Protein AF-A0A850PYY3-F1 (afdb_monomer_lite)

Structure (mmCIF, N/CA/C/O backbone):
data_AF-A0A850PYY3-F1
#
_entry.id   AF-A0A850PYY3-F1
#
loop_
_atom_site.group_PDB
_atom_site.id
_atom_site.type_symbol
_atom_site.label_atom_id
_atom_site.label_alt_id
_atom_site.label_comp_id
_atom_site.label_asym_id
_atom_site.label_entity_id
_atom_site.label_seq_id
_atom_site.pdbx_PDB_ins_code
_atom_site.Cartn_x
_atom_site.Cartn_y
_atom_site.Cartn_z
_atom_site.occupancy
_atom_site.B_iso_or_equiv
_atom_site.auth_seq_id
_atom_site.auth_comp_id
_atom_site.auth_asym_id
_atom_site.auth_atom_id
_atom_site.pdbx_PDB_model_num
ATOM 1 N N . MET A 1 1 ? -29.091 18.294 22.313 1.00 43.88 1 MET A N 1
ATOM 2 C CA . MET A 1 1 ? -28.840 16.875 21.995 1.00 43.88 1 MET A CA 1
ATOM 3 C C . MET A 1 1 ? -27.904 16.867 20.812 1.00 43.88 1 MET A C 1
ATOM 5 O O . MET A 1 1 ? -28.275 17.429 19.789 1.00 43.88 1 MET A O 1
ATOM 9 N N . ASP A 1 2 ? -26.697 16.329 20.963 1.00 56.81 2 ASP A N 1
ATOM 10 C CA . ASP A 1 2 ? -25.801 16.180 19.818 1.00 56.81 2 ASP A CA 1
ATOM 11 C C . ASP A 1 2 ? -26.430 15.200 18.830 1.00 56.81 2 ASP A C 1
ATOM 13 O O . ASP A 1 2 ? -26.850 14.101 19.201 1.00 56.81 2 ASP A O 1
ATOM 17 N N . CYS A 1 3 ? -26.556 15.631 17.577 1.00 64.25 3 CYS A N 1
ATOM 18 C CA . CYS A 1 3 ? -27.058 14.775 16.515 1.00 64.25 3 CYS A CA 1
ATOM 19 C C . CYS A 1 3 ? -26.040 13.638 16.300 1.00 64.25 3 CYS A C 1
ATOM 21 O O . CYS A 1 3 ? -24.837 13.916 16.239 1.00 64.25 3 CYS A O 1
ATOM 23 N N . PRO A 1 4 ? -26.469 12.366 16.219 1.00 73.00 4 PRO A N 1
ATOM 24 C CA . PRO A 1 4 ? -25.548 11.248 16.061 1.00 73.00 4 PRO A CA 1
ATOM 25 C C . PRO A 1 4 ? -24.702 11.420 14.795 1.00 73.00 4 PRO A C 1
ATOM 27 O O . PRO A 1 4 ? -25.221 11.608 13.698 1.00 73.00 4 PRO A O 1
ATOM 30 N N . THR A 1 5 ? -23.379 11.353 14.945 1.00 72.44 5 THR A N 1
ATOM 31 C CA . THR A 1 5 ? -22.451 11.439 13.814 1.00 72.44 5 THR A CA 1
ATOM 32 C C . THR A 1 5 ? -22.326 10.075 13.141 1.00 72.44 5 THR A C 1
ATOM 34 O O . THR A 1 5 ? -21.922 9.100 13.781 1.00 72.44 5 THR A O 1
ATOM 37 N N . LEU A 1 6 ? -22.635 10.000 11.845 1.00 77.44 6 LEU A N 1
ATOM 38 C CA . LEU A 1 6 ? -22.446 8.783 11.059 1.00 77.44 6 LEU A CA 1
ATOM 39 C C . LEU A 1 6 ? -20.949 8.459 10.946 1.00 77.44 6 LEU A C 1
ATOM 41 O O . LEU A 1 6 ? -20.168 9.239 10.399 1.00 77.44 6 LEU A O 1
ATOM 45 N N . LYS A 1 7 ? -20.551 7.287 11.449 1.00 79.38 7 LYS A N 1
ATOM 46 C CA . LYS A 1 7 ? -19.215 6.729 11.215 1.00 79.38 7 LYS A CA 1
ATOM 47 C C . LYS A 1 7 ? -19.258 5.854 9.973 1.00 79.38 7 LYS A C 1
ATOM 49 O O . LYS A 1 7 ? -20.063 4.931 9.891 1.00 79.38 7 LYS A O 1
ATOM 54 N N . GLN A 1 8 ? -18.376 6.143 9.028 1.00 82.88 8 GLN A N 1
ATOM 55 C CA . GLN A 1 8 ? -18.275 5.453 7.752 1.00 82.88 8 GLN A CA 1
ATOM 56 C C . GLN A 1 8 ? -16.812 5.079 7.540 1.00 82.88 8 GLN A C 1
ATOM 58 O O . GLN A 1 8 ? -15.955 5.944 7.385 1.00 82.88 8 GLN A O 1
ATOM 63 N N . TYR A 1 9 ? -16.531 3.777 7.550 1.00 84.88 9 TYR A N 1
ATOM 64 C CA . TYR A 1 9 ? -15.171 3.251 7.414 1.00 84.88 9 TYR A CA 1
ATOM 65 C C . TYR A 1 9 ? -14.830 2.835 5.986 1.00 84.88 9 TYR A C 1
ATOM 67 O O . TYR A 1 9 ? -13.653 2.757 5.651 1.00 84.88 9 TYR A O 1
ATOM 75 N N . ILE A 1 10 ? -15.846 2.577 5.159 1.00 89.12 10 ILE A N 1
ATOM 76 C CA . ILE A 1 10 ? -15.696 2.153 3.769 1.00 89.12 10 ILE A CA 1
ATOM 77 C C . ILE A 1 10 ? -16.499 3.108 2.889 1.00 89.12 10 ILE A C 1
ATOM 79 O O . ILE A 1 10 ? -17.697 3.319 3.087 1.00 89.12 10 ILE A O 1
ATOM 83 N N . ALA A 1 11 ? -15.819 3.684 1.913 1.00 87.25 11 ALA A N 1
ATOM 84 C CA . ALA A 1 11 ? -16.378 4.451 0.827 1.00 87.25 11 ALA A CA 1
ATOM 85 C C . ALA A 1 11 ? -16.306 3.598 -0.439 1.00 87.25 11 ALA A C 1
ATOM 87 O O . ALA A 1 11 ? -15.220 3.314 -0.947 1.00 87.25 11 ALA A O 1
ATOM 88 N N . VAL A 1 12 ? -17.476 3.178 -0.918 1.00 82.44 12 VAL A N 1
ATOM 89 C CA . VAL A 1 12 ? -17.609 2.569 -2.240 1.00 82.44 12 VAL A CA 1
ATOM 90 C C . VAL A 1 12 ? -17.824 3.706 -3.217 1.00 82.44 12 VAL A C 1
ATOM 92 O O . VAL A 1 12 ? -16.854 4.127 -3.820 1.00 82.44 12 VAL A O 1
ATOM 95 N N . ASP A 1 13 ? -19.022 4.293 -3.286 1.00 79.69 13 ASP A N 1
ATOM 96 C CA . ASP A 1 13 ? -19.331 5.396 -4.197 1.00 79.69 13 ASP A CA 1
ATOM 97 C C . ASP A 1 13 ? -19.449 6.742 -3.485 1.00 79.69 13 ASP A C 1
ATOM 99 O O . ASP A 1 13 ? -20.407 6.984 -2.755 1.00 79.69 13 ASP A O 1
ATOM 103 N N . ILE A 1 14 ? -18.436 7.597 -3.636 1.00 76.62 14 ILE A N 1
ATOM 104 C CA . ILE A 1 14 ? -18.382 8.883 -2.944 1.00 76.62 14 ILE A CA 1
ATOM 105 C C . ILE A 1 14 ? -17.678 9.934 -3.800 1.00 76.62 14 ILE A C 1
ATOM 107 O O . ILE A 1 14 ? -16.660 9.656 -4.438 1.00 76.62 14 ILE A O 1
ATOM 111 N N . THR A 1 15 ? -18.203 11.157 -3.791 1.00 78.75 15 THR A N 1
ATOM 112 C CA . THR A 1 15 ? -17.510 12.293 -4.401 1.00 78.75 15 THR A CA 1
ATOM 113 C C . THR A 1 15 ? -16.285 12.677 -3.563 1.00 78.75 15 THR A C 1
ATOM 115 O O . THR A 1 15 ? -16.275 12.455 -2.346 1.00 78.75 15 THR A O 1
ATOM 118 N N . PRO A 1 16 ? -15.252 13.288 -4.163 1.00 77.31 16 PRO A N 1
ATOM 119 C CA . PRO A 1 16 ? -14.096 13.796 -3.425 1.00 77.31 16 PRO A CA 1
ATOM 120 C C . PRO A 1 16 ? -14.490 14.702 -2.249 1.00 77.31 16 PRO A C 1
ATOM 122 O O . PRO A 1 16 ? -13.915 14.610 -1.167 1.00 77.31 16 PRO A O 1
ATOM 125 N N . GLU A 1 17 ? -15.509 15.541 -2.438 1.00 77.56 17 GLU A N 1
ATOM 126 C CA . GLU A 1 17 ? -16.126 16.399 -1.424 1.00 77.56 17 GLU A CA 1
ATOM 127 C C . GLU A 1 17 ? -16.632 15.612 -0.220 1.00 77.56 17 GLU A C 1
ATOM 129 O O . GLU A 1 17 ? -16.214 15.863 0.913 1.00 77.56 17 GLU A O 1
ATOM 134 N N . ALA A 1 18 ? -17.525 14.658 -0.481 1.00 81.75 18 ALA A N 1
ATOM 135 C CA . ALA A 1 18 ? -18.162 13.865 0.554 1.00 81.75 18 ALA A CA 1
ATOM 136 C C . ALA A 1 18 ? -17.143 12.957 1.257 1.00 81.75 18 ALA A C 1
ATOM 138 O O . ALA A 1 18 ? -17.262 12.720 2.455 1.00 81.75 18 ALA A O 1
ATOM 139 N N . LEU A 1 19 ? -16.090 12.515 0.559 1.00 85.44 19 LEU A N 1
ATOM 140 C CA . LEU A 1 19 ? -14.987 11.755 1.149 1.00 85.44 19 LEU A CA 1
ATOM 141 C C . LEU A 1 19 ? -14.263 12.556 2.235 1.00 85.44 19 LEU A C 1
ATOM 143 O O . LEU A 1 19 ? -13.951 12.014 3.293 1.00 85.44 19 LEU A O 1
ATOM 147 N N . ILE A 1 20 ? -13.999 13.840 1.989 1.00 81.94 20 ILE A N 1
ATOM 148 C CA . ILE A 1 20 ? -13.327 14.722 2.953 1.00 81.94 20 ILE A CA 1
ATOM 149 C C . ILE A 1 20 ? -14.220 14.962 4.174 1.00 81.94 20 ILE A C 1
ATOM 151 O O . ILE A 1 20 ? -13.741 14.912 5.308 1.00 81.94 20 ILE A O 1
ATOM 155 N N . GLU A 1 21 ? -15.509 15.215 3.952 1.00 82.38 21 GLU A N 1
ATOM 156 C CA . GLU A 1 21 ? -16.482 15.417 5.028 1.00 82.38 21 GLU A CA 1
ATOM 157 C C . GLU A 1 21 ? -16.650 14.151 5.879 1.00 82.38 21 GLU A C 1
ATOM 159 O O . GLU A 1 21 ? -16.561 14.203 7.108 1.00 82.38 21 GLU A O 1
ATOM 164 N N . ALA A 1 22 ? -16.790 12.992 5.232 1.00 85.69 22 ALA A N 1
ATOM 165 C CA . ALA A 1 22 ? -16.833 11.707 5.910 1.00 85.69 22 ALA A CA 1
ATOM 166 C C . ALA A 1 22 ? -15.531 11.454 6.684 1.00 85.69 22 ALA A C 1
ATOM 168 O O . ALA A 1 22 ? -15.578 11.068 7.852 1.00 85.69 22 ALA A O 1
ATOM 169 N N . HIS A 1 23 ? -14.360 11.732 6.100 1.00 87.12 23 HIS A N 1
ATOM 170 C CA . HIS A 1 23 ? -13.073 11.573 6.786 1.00 87.12 23 HIS A CA 1
ATOM 171 C C . HIS A 1 23 ? -12.984 12.424 8.058 1.00 87.12 23 HIS A C 1
ATOM 173 O O . HIS A 1 23 ? -12.563 11.919 9.100 1.00 87.12 23 HIS A O 1
ATOM 179 N N . ALA A 1 24 ? -13.460 13.673 8.023 1.00 83.50 24 ALA A N 1
ATOM 180 C CA . ALA A 1 24 ? -13.457 14.563 9.187 1.00 83.50 24 ALA A CA 1
ATOM 181 C C . ALA A 1 24 ? -14.207 13.973 10.400 1.00 83.50 24 ALA A C 1
ATOM 183 O O . ALA A 1 24 ? -13.813 14.205 11.546 1.00 83.50 24 ALA A O 1
ATOM 184 N N . ASN A 1 25 ? -15.227 13.149 10.149 1.00 84.31 25 ASN A N 1
ATOM 185 C CA . ASN A 1 25 ? -16.009 12.456 11.174 1.00 84.31 25 ASN A CA 1
ATOM 186 C C . ASN A 1 25 ? -15.406 11.102 11.608 1.00 84.31 25 ASN A C 1
ATOM 188 O O . ASN A 1 25 ? -15.820 10.527 12.619 1.00 84.31 25 ASN A O 1
ATOM 192 N N . ASN A 1 26 ? -14.392 10.591 10.901 1.00 85.00 26 ASN A N 1
ATOM 193 C CA . ASN A 1 26 ? -13.800 9.271 11.121 1.00 85.00 26 ASN A CA 1
ATOM 194 C C . ASN A 1 26 ? -12.325 9.372 11.541 1.00 85.00 26 ASN A C 1
ATOM 196 O O . ASN A 1 26 ? -11.404 9.292 10.732 1.00 85.00 26 ASN A O 1
ATOM 200 N N . ARG A 1 27 ? -12.073 9.447 12.859 1.00 79.12 27 ARG A N 1
ATOM 201 C CA . ARG A 1 27 ? -10.706 9.543 13.427 1.00 79.12 27 ARG A CA 1
ATOM 202 C C . ARG A 1 27 ? -9.761 8.397 13.032 1.00 79.12 27 ARG A C 1
ATOM 204 O O . ARG A 1 27 ? -8.548 8.589 13.075 1.00 79.12 27 ARG A O 1
ATOM 211 N N . ARG A 1 28 ? -10.300 7.217 12.697 1.00 82.62 28 ARG A N 1
ATOM 212 C CA . ARG A 1 28 ? -9.523 6.046 12.242 1.00 82.62 28 ARG A CA 1
ATOM 213 C C . ARG A 1 28 ? -9.137 6.118 10.758 1.00 82.62 28 ARG A C 1
ATOM 215 O O . ARG A 1 28 ? -8.347 5.296 10.314 1.00 82.62 28 ARG A O 1
ATOM 222 N N . GLY A 1 29 ? -9.670 7.087 10.017 1.00 88.19 29 GLY A N 1
ATOM 223 C CA . GLY A 1 29 ? -9.611 7.140 8.561 1.00 88.19 29 GLY A CA 1
ATOM 224 C C . GLY A 1 29 ? -10.837 6.521 7.890 1.00 88.19 29 GLY A C 1
ATOM 225 O O . GLY A 1 29 ? -11.735 6.012 8.563 1.00 88.19 29 GLY A O 1
ATOM 226 N N . ILE A 1 30 ? -10.855 6.584 6.559 1.00 90.75 30 ILE A N 1
ATOM 227 C CA . ILE A 1 30 ? -11.903 6.019 5.697 1.00 90.75 30 ILE A CA 1
ATOM 228 C C . ILE A 1 30 ? -11.244 5.323 4.506 1.00 90.75 30 ILE A C 1
ATOM 230 O O . ILE A 1 30 ? -10.395 5.911 3.845 1.00 90.75 30 ILE A O 1
ATOM 234 N N . ALA A 1 31 ? -11.594 4.069 4.250 1.00 92.50 31 ALA A N 1
ATOM 235 C CA . ALA A 1 31 ? -11.049 3.292 3.146 1.00 92.50 31 ALA A CA 1
ATOM 236 C C . ALA A 1 31 ? -11.860 3.511 1.870 1.00 92.50 31 ALA A C 1
ATOM 238 O O . ALA A 1 31 ? -13.085 3.483 1.919 1.00 92.50 31 ALA A O 1
ATOM 239 N N . ILE A 1 32 ? -11.193 3.670 0.731 1.00 92.06 32 ILE A N 1
ATOM 240 C CA . ILE A 1 32 ? -11.822 3.561 -0.585 1.00 92.06 32 ILE A CA 1
ATOM 241 C C . ILE A 1 32 ? -11.695 2.105 -1.025 1.00 92.06 32 ILE A C 1
ATOM 243 O O . ILE A 1 32 ? -10.580 1.627 -1.237 1.00 92.06 32 ILE A O 1
ATOM 247 N N . CYS A 1 33 ? -12.826 1.417 -1.162 1.00 91.75 33 CYS A N 1
ATOM 248 C CA . CYS A 1 33 ? -12.879 0.031 -1.625 1.00 91.75 33 CYS A CA 1
ATOM 249 C C . CYS A 1 33 ? -13.735 -0.040 -2.889 1.00 91.75 33 CYS A C 1
ATOM 251 O O . CYS A 1 33 ? -14.941 0.204 -2.840 1.00 91.75 33 CYS A O 1
ATOM 253 N N . ARG A 1 34 ? -13.108 -0.360 -4.022 1.00 88.38 34 ARG A N 1
ATOM 254 C CA . ARG A 1 34 ? -13.768 -0.455 -5.331 1.00 88.38 34 ARG A CA 1
ATOM 255 C C . ARG A 1 34 ? -13.357 -1.746 -6.017 1.00 88.38 34 ARG A C 1
ATOM 257 O O . ARG A 1 34 ? -12.171 -2.028 -6.094 1.00 88.38 34 ARG A O 1
ATOM 264 N N . ASP A 1 35 ? -14.302 -2.470 -6.599 1.00 84.81 35 ASP A N 1
ATOM 265 C CA . ASP A 1 35 ? -13.960 -3.665 -7.381 1.00 84.81 35 ASP A CA 1
ATOM 266 C C . ASP A 1 35 ? -13.104 -3.308 -8.607 1.00 84.81 35 ASP A C 1
ATOM 268 O O . ASP A 1 35 ? -12.181 -4.040 -8.955 1.00 84.81 35 ASP A O 1
ATOM 272 N N . GLU A 1 36 ? -13.352 -2.137 -9.204 1.00 88.50 36 GLU A N 1
ATOM 273 C CA . GLU A 1 36 ? -12.596 -1.598 -10.334 1.00 88.50 36 GLU A CA 1
ATOM 274 C C . GLU A 1 36 ? -12.180 -0.142 -10.070 1.00 88.50 36 GLU A C 1
ATOM 276 O O . GLU A 1 36 ? -13.002 0.779 -10.052 1.00 88.50 36 GLU A O 1
ATOM 281 N N . LEU A 1 37 ? -10.878 0.077 -9.886 1.00 89.50 37 LEU A N 1
ATOM 282 C CA . LEU A 1 37 ? -10.301 1.386 -9.580 1.00 89.50 37 LEU A CA 1
ATOM 283 C C . LEU A 1 37 ? -10.289 2.330 -10.779 1.00 89.50 37 LEU A C 1
ATOM 285 O O . LEU A 1 37 ? -10.213 3.540 -10.574 1.00 89.50 37 LEU A O 1
ATOM 289 N N . THR A 1 38 ? -10.400 1.817 -12.010 1.00 85.44 38 THR A N 1
ATOM 290 C CA . THR A 1 38 ? -10.443 2.652 -13.219 1.00 85.44 38 THR A CA 1
ATOM 291 C C . THR A 1 38 ? -11.459 3.790 -13.096 1.00 85.44 38 THR A C 1
ATOM 293 O O . THR A 1 38 ? -11.125 4.937 -13.384 1.00 85.44 38 THR A O 1
ATOM 296 N N . GLY A 1 39 ? -12.678 3.497 -12.627 1.00 81.81 39 GLY A N 1
ATOM 297 C CA . GLY A 1 39 ? -13.724 4.512 -12.469 1.00 81.81 39 GLY A CA 1
ATOM 298 C C . GLY A 1 39 ? -13.294 5.634 -11.523 1.00 81.81 39 GLY A C 1
ATOM 299 O O . GLY A 1 39 ? -13.342 6.801 -11.895 1.00 81.81 39 GLY A O 1
ATOM 300 N N . TRP A 1 40 ? -12.755 5.261 -10.360 1.00 84.38 40 TRP A N 1
ATOM 301 C CA . TRP A 1 40 ? -12.254 6.201 -9.356 1.00 84.38 40 TRP A CA 1
ATOM 302 C C . TRP A 1 40 ? -11.122 7.092 -9.888 1.00 84.38 40 TRP A C 1
ATOM 304 O O . TRP A 1 40 ? -11.131 8.298 -9.661 1.00 84.38 40 TRP A O 1
ATOM 314 N N . ILE A 1 41 ? -10.179 6.527 -10.646 1.00 82.88 41 ILE A N 1
ATOM 315 C CA . ILE A 1 41 ? -9.073 7.291 -11.248 1.00 82.88 41 ILE A CA 1
ATOM 316 C C . ILE A 1 41 ? -9.587 8.233 -12.342 1.00 82.88 41 ILE A C 1
ATOM 318 O O . ILE A 1 41 ? -9.124 9.365 -12.445 1.00 82.88 41 ILE A O 1
ATOM 322 N N . CYS A 1 42 ? -10.540 7.791 -13.165 1.00 78.38 42 CYS A N 1
ATOM 323 C CA . CYS A 1 42 ? -11.140 8.610 -14.223 1.00 78.38 42 CYS A CA 1
ATOM 324 C C . CYS A 1 42 ? -12.099 9.689 -13.703 1.00 78.38 42 CYS A C 1
ATOM 326 O O . CYS A 1 42 ? -12.529 10.547 -14.481 1.00 78.38 42 CYS A O 1
ATOM 328 N N . ASP A 1 43 ? -12.484 9.635 -12.432 1.00 76.81 43 ASP A N 1
ATOM 329 C CA . ASP A 1 43 ? -13.237 10.705 -11.783 1.00 76.81 43 ASP A CA 1
ATOM 330 C C . ASP A 1 43 ? -12.321 11.870 -11.376 1.00 76.81 43 ASP A C 1
ATOM 332 O O . ASP A 1 43 ? -12.810 12.993 -11.214 1.00 76.81 43 ASP A O 1
ATOM 336 N N . PHE A 1 44 ? -10.999 11.649 -11.309 1.00 77.19 44 PHE A N 1
ATOM 337 C CA . PHE A 1 44 ? -10.047 12.712 -11.003 1.00 77.19 44 PHE A CA 1
ATOM 338 C C . PHE A 1 44 ? -10.112 13.822 -12.047 1.00 77.19 44 PHE A C 1
ATOM 340 O O . PHE A 1 44 ? -9.995 13.592 -13.250 1.00 77.19 44 PHE A O 1
ATOM 347 N N . GLY A 1 45 ? -10.299 15.055 -11.579 1.00 64.75 45 GLY A N 1
ATOM 348 C CA . GLY A 1 45 ? -10.339 16.230 -12.445 1.00 64.75 45 GLY A CA 1
ATOM 349 C C . GLY A 1 45 ? -11.632 16.407 -13.254 1.00 64.75 45 GLY A C 1
ATOM 350 O O . GLY A 1 45 ? -11.745 17.393 -13.983 1.00 64.75 45 GLY A O 1
ATOM 351 N N . ARG A 1 46 ? -12.628 15.509 -13.125 1.00 63.72 46 ARG A N 1
ATOM 352 C CA . ARG A 1 46 ? -13.895 15.589 -13.883 1.00 63.72 46 ARG A CA 1
ATOM 353 C C . ARG A 1 46 ? -14.740 16.812 -13.504 1.00 63.72 46 ARG A C 1
ATOM 355 O O . ARG A 1 46 ? -15.463 17.334 -14.347 1.00 63.72 46 ARG A O 1
ATOM 362 N N . TYR A 1 47 ? -14.635 17.285 -12.261 1.00 51.12 47 TYR A N 1
ATOM 363 C CA . TYR A 1 47 ? -15.481 18.364 -11.732 1.00 51.12 47 TYR A CA 1
ATOM 364 C C . TYR A 1 47 ? -14.760 19.712 -11.538 1.00 51.12 47 TYR A C 1
ATOM 366 O O . TYR A 1 47 ? -15.408 20.713 -11.249 1.00 51.12 47 TYR A O 1
ATOM 374 N N . SER A 1 48 ? -13.433 19.764 -11.690 1.00 49.75 48 SER A N 1
ATOM 375 C CA . SER A 1 48 ? -12.563 20.959 -11.784 1.00 49.75 48 SER A CA 1
ATOM 376 C C . SER A 1 48 ? -11.102 20.483 -11.732 1.00 49.75 48 SER A C 1
ATOM 378 O O . SER A 1 48 ? -10.871 19.312 -11.453 1.00 49.75 48 SER A O 1
ATOM 380 N N . ARG A 1 49 ? -10.092 21.342 -11.959 1.00 53.25 49 ARG A N 1
ATOM 381 C CA . ARG A 1 49 ? -8.677 21.027 -11.637 1.00 53.25 49 ARG A CA 1
ATOM 382 C C . ARG A 1 49 ? -8.495 20.912 -10.116 1.00 53.25 49 ARG A C 1
ATOM 384 O O . ARG A 1 49 ? -7.917 21.783 -9.471 1.00 53.25 49 ARG A O 1
ATOM 391 N N . SER A 1 50 ? -9.075 19.878 -9.534 1.00 58.44 50 SER A N 1
ATOM 392 C CA . SER A 1 50 ? -9.077 19.601 -8.113 1.00 58.44 50 SER A CA 1
ATOM 393 C C . SER A 1 50 ? -7.741 18.966 -7.728 1.00 58.44 50 SER A C 1
ATOM 395 O O . SER A 1 50 ? -7.210 18.095 -8.414 1.00 58.44 50 SER A O 1
ATOM 397 N N . GLY A 1 51 ? -7.167 19.404 -6.607 1.00 72.38 51 GLY A N 1
ATOM 398 C CA . GLY A 1 51 ? -5.931 18.851 -6.042 1.00 72.38 51 GLY A CA 1
ATOM 399 C C . GLY A 1 51 ? -6.106 17.446 -5.450 1.00 72.38 51 GLY A C 1
ATOM 400 O O . GLY A 1 51 ? -5.540 17.157 -4.403 1.00 72.38 51 GLY A O 1
ATOM 401 N N . GLU A 1 52 ? -6.919 16.583 -6.061 1.00 80.00 52 GLU A N 1
ATOM 402 C CA . GLU A 1 52 ? -7.271 15.250 -5.553 1.00 80.00 52 GLU A CA 1
ATOM 403 C C . GLU A 1 52 ? -6.058 14.333 -5.452 1.00 80.00 52 GLU A C 1
ATOM 405 O O . GLU A 1 52 ? -5.830 13.747 -4.394 1.00 80.00 52 GLU A O 1
ATOM 410 N N . VAL A 1 53 ? -5.224 14.292 -6.496 1.00 83.50 53 VAL A N 1
ATOM 411 C CA . VAL A 1 53 ? -3.939 13.578 -6.469 1.00 83.50 53 VAL A CA 1
ATOM 412 C C . VAL A 1 53 ? -3.099 14.075 -5.291 1.00 83.50 53 VAL A C 1
ATOM 414 O O . VAL A 1 53 ? -2.643 13.273 -4.481 1.00 83.50 53 VAL A O 1
ATOM 417 N N . GLN A 1 54 ? -2.986 15.393 -5.106 1.00 83.31 54 GLN A N 1
ATOM 418 C CA . GLN A 1 54 ? -2.233 15.983 -3.997 1.00 83.31 54 GLN A CA 1
ATOM 419 C C . GLN A 1 54 ? -2.829 15.656 -2.617 1.00 83.31 54 GLN A C 1
ATOM 421 O O . GLN A 1 54 ? -2.081 15.427 -1.660 1.00 83.31 54 GLN A O 1
ATOM 426 N N . ASN A 1 55 ? -4.156 15.582 -2.500 1.00 84.75 55 ASN A N 1
ATOM 427 C CA . ASN A 1 55 ? -4.836 15.161 -1.275 1.00 84.75 55 ASN A CA 1
ATOM 428 C C . ASN A 1 55 ? -4.529 13.693 -0.963 1.00 84.75 55 ASN A C 1
ATOM 430 O O . ASN A 1 55 ? -4.235 13.364 0.186 1.00 84.75 55 ASN A O 1
ATOM 434 N N . MET A 1 56 ? -4.521 12.818 -1.973 1.00 87.94 56 MET A N 1
ATOM 435 C CA . MET A 1 56 ? -4.148 11.409 -1.807 1.00 87.94 56 MET A CA 1
ATOM 436 C C . MET A 1 56 ? -2.667 11.257 -1.442 1.00 87.94 56 MET A C 1
ATOM 438 O O . MET A 1 56 ? -2.330 10.518 -0.517 1.00 87.94 56 MET A O 1
ATOM 442 N N . LEU A 1 57 ? -1.773 12.015 -2.086 1.00 88.69 57 LEU A N 1
ATOM 443 C CA . LEU A 1 57 ? -0.345 12.066 -1.745 1.00 88.69 57 LEU A CA 1
ATOM 444 C C . LEU A 1 57 ? -0.119 12.542 -0.299 1.00 88.69 57 LEU A C 1
ATOM 446 O O . LEU A 1 57 ? 0.708 11.977 0.431 1.00 88.69 57 LEU A O 1
ATOM 450 N N . SER A 1 58 ? -0.872 13.557 0.132 1.00 87.31 58 SER A N 1
ATOM 451 C CA . SER A 1 58 ? -0.856 14.054 1.510 1.00 87.31 58 SER A CA 1
ATOM 452 C C . SER A 1 58 ? -1.393 13.004 2.475 1.00 87.31 58 SER A C 1
ATOM 454 O O . SER A 1 58 ? -0.745 12.730 3.480 1.00 87.31 58 SER A O 1
ATOM 456 N N . SER A 1 59 ? -2.492 12.325 2.135 1.00 89.56 59 SER A N 1
ATOM 457 C CA . SER A 1 59 ? -3.034 11.242 2.955 1.00 89.56 59 SER A CA 1
ATOM 458 C C . SER A 1 59 ? -2.070 10.068 3.093 1.00 89.56 59 SER A C 1
ATOM 460 O O . SER A 1 59 ? -1.948 9.518 4.182 1.00 89.56 59 SER A O 1
ATOM 462 N N . TRP A 1 60 ? -1.359 9.687 2.032 1.00 92.12 60 TRP A N 1
ATOM 463 C CA . TRP A 1 60 ? -0.391 8.592 2.092 1.00 92.12 60 TRP A CA 1
ATOM 464 C C . TRP A 1 60 ? 0.792 8.912 3.011 1.00 92.12 60 TRP A C 1
ATOM 466 O O . TRP A 1 60 ? 1.361 8.012 3.629 1.00 92.12 60 TRP A O 1
ATOM 476 N N . SER A 1 61 ? 1.174 10.189 3.095 1.00 88.69 61 SER A N 1
ATOM 477 C CA . SER A 1 61 ? 2.264 10.679 3.952 1.00 88.69 61 SER A CA 1
ATOM 478 C C . SER A 1 61 ? 1.784 11.235 5.297 1.00 88.69 61 SER A C 1
ATOM 480 O O . SER A 1 61 ? 2.593 11.778 6.042 1.00 88.69 61 SER A O 1
ATOM 482 N N . GLU A 1 62 ? 0.489 11.102 5.600 1.00 85.88 62 GLU A N 1
ATOM 483 C CA . GLU A 1 62 ? -0.167 11.668 6.784 1.00 85.88 62 GLU A CA 1
ATOM 484 C C . GLU A 1 62 ? 0.064 13.185 6.964 1.00 85.88 62 GLU A C 1
ATOM 486 O O . GLU A 1 62 ? 0.029 13.727 8.070 1.00 85.88 62 GLU A O 1
ATOM 491 N N . LYS A 1 63 ? 0.299 13.907 5.865 1.00 82.88 63 LYS A N 1
ATOM 492 C CA . LYS A 1 63 ? 0.484 15.357 5.893 1.00 82.88 63 LYS A CA 1
ATOM 493 C C . LYS A 1 63 ? -0.860 16.039 6.087 1.00 82.88 63 LYS A C 1
ATOM 495 O O . LYS A 1 63 ? -1.786 15.818 5.312 1.00 82.88 63 LYS A O 1
ATOM 500 N N . HIS A 1 64 ? -0.939 16.900 7.099 1.00 80.19 64 HIS A N 1
ATOM 501 C CA . HIS A 1 64 ? -2.078 17.786 7.318 1.00 80.19 64 HIS A CA 1
ATOM 502 C C . HIS A 1 64 ? -2.475 18.501 6.018 1.00 80.19 64 HIS A C 1
ATOM 504 O O . HIS A 1 64 ? -1.631 19.115 5.366 1.00 80.19 64 HIS A O 1
ATOM 510 N N . PHE A 1 65 ? -3.769 18.484 5.697 1.00 72.31 65 PHE A N 1
ATOM 511 C CA . PHE A 1 65 ? -4.331 19.371 4.686 1.00 72.31 65 PHE A CA 1
ATOM 512 C C . PHE A 1 65 ? -5.637 20.005 5.174 1.00 72.31 65 PHE A C 1
ATOM 514 O O . PHE A 1 65 ? -6.375 19.446 5.994 1.00 72.31 65 PHE A O 1
ATOM 521 N N . LYS A 1 66 ? -5.896 21.222 4.689 1.00 68.88 66 LYS A N 1
ATOM 522 C CA . LYS A 1 66 ? -7.105 21.997 4.967 1.00 68.88 66 LYS A CA 1
ATOM 523 C C . LYS A 1 66 ? -7.797 22.290 3.651 1.00 68.88 66 LYS A C 1
ATOM 525 O O . LYS A 1 66 ? -7.158 22.757 2.712 1.00 68.88 66 LYS A O 1
ATOM 530 N N . ILE A 1 67 ? -9.099 22.052 3.603 1.00 67.81 67 ILE A N 1
ATOM 531 C CA . ILE A 1 67 ? -9.904 22.344 2.424 1.00 67.81 67 ILE A CA 1
ATOM 532 C C . ILE A 1 67 ? -10.885 23.435 2.817 1.00 67.81 67 ILE A C 1
ATOM 534 O O . ILE A 1 67 ? -11.812 23.206 3.589 1.00 67.81 67 ILE A O 1
ATOM 538 N N . ASN A 1 68 ? -10.622 24.643 2.318 1.00 63.97 68 ASN A N 1
ATOM 539 C CA . ASN A 1 68 ? -11.500 25.792 2.487 1.00 63.97 68 ASN A CA 1
ATOM 540 C C . ASN A 1 68 ? -12.386 25.886 1.248 1.00 63.97 68 ASN A C 1
ATOM 542 O O . ASN A 1 68 ? -11.886 26.121 0.147 1.00 63.97 68 ASN A O 1
ATOM 546 N N . ARG A 1 69 ? -13.692 25.706 1.417 1.00 65.44 69 ARG A N 1
ATOM 547 C CA . ARG A 1 69 ? -14.669 25.835 0.334 1.00 65.44 69 ARG A CA 1
ATOM 548 C C . ARG A 1 69 ? -15.665 26.924 0.695 1.00 65.44 69 ARG A C 1
ATOM 550 O O . ARG A 1 69 ? -16.137 26.988 1.823 1.00 65.44 69 ARG A O 1
ATOM 557 N N . LYS A 1 70 ? -15.961 27.792 -0.274 1.00 50.56 70 LYS A N 1
ATOM 558 C CA . LYS A 1 70 ? -16.796 28.987 -0.075 1.00 50.56 70 LYS A CA 1
ATOM 559 C C . LYS A 1 70 ? -18.266 28.647 0.225 1.00 50.56 70 LYS A C 1
ATOM 561 O O . LYS A 1 70 ? -18.914 29.405 0.931 1.00 50.56 70 LYS A O 1
ATOM 566 N N . ASN A 1 71 ? -18.750 27.497 -0.263 1.00 57.62 71 ASN A N 1
ATOM 567 C CA . ASN A 1 71 ? -20.156 27.069 -0.188 1.00 57.62 71 ASN A CA 1
ATOM 568 C C . ASN A 1 71 ? -20.349 25.693 0.492 1.00 57.62 71 ASN A C 1
ATOM 570 O O . ASN A 1 71 ? -21.384 25.063 0.307 1.00 57.62 71 ASN A O 1
ATOM 574 N N . SER A 1 72 ? -19.358 25.185 1.231 1.00 59.66 72 SER A N 1
ATOM 575 C CA . SER A 1 72 ? -19.472 23.916 1.970 1.00 59.66 72 SER A CA 1
ATOM 576 C C . SER A 1 72 ? -18.661 23.963 3.265 1.00 59.66 72 SER A C 1
ATOM 578 O O . SER A 1 72 ? -17.891 24.900 3.488 1.00 59.66 72 SER A O 1
ATOM 580 N N . LEU A 1 73 ? -18.805 22.944 4.119 1.00 57.81 73 LEU A N 1
ATOM 581 C CA . LEU A 1 73 ? -18.007 22.832 5.338 1.00 57.81 73 LEU A CA 1
ATOM 582 C C . LEU A 1 73 ? -16.508 22.859 5.002 1.00 57.81 73 LEU A C 1
ATOM 584 O O . LEU A 1 73 ? -16.014 22.069 4.195 1.00 57.81 73 LEU A O 1
ATOM 588 N N . SER A 1 74 ? -15.783 23.788 5.626 1.00 62.75 74 SER A N 1
ATOM 589 C CA . SER A 1 74 ? -14.324 23.791 5.588 1.00 62.75 74 SER A CA 1
ATOM 590 C C . SER A 1 74 ? -13.816 22.738 6.567 1.00 62.75 74 SER A C 1
ATOM 592 O O . SER A 1 74 ? -14.000 22.875 7.776 1.00 62.75 74 SER A O 1
ATOM 594 N N . ALA A 1 75 ? -13.184 21.685 6.054 1.00 67.44 75 ALA A N 1
ATOM 595 C CA . ALA A 1 75 ? -12.677 20.582 6.860 1.00 67.44 75 ALA A CA 1
ATOM 596 C C . ALA A 1 75 ? -11.156 20.694 7.029 1.00 67.44 75 ALA A C 1
ATOM 598 O O . ALA A 1 75 ? -10.413 20.930 6.071 1.00 67.44 75 ALA A O 1
ATOM 599 N N . ALA A 1 76 ? -10.685 20.518 8.265 1.00 71.31 76 ALA A N 1
ATOM 600 C CA . ALA A 1 76 ? -9.266 20.452 8.589 1.00 71.31 76 ALA A CA 1
ATOM 601 C C . ALA A 1 76 ? -8.941 19.059 9.127 1.00 71.31 76 ALA A C 1
ATOM 603 O O . ALA A 1 76 ? -9.269 18.726 10.267 1.00 71.31 76 ALA A O 1
ATOM 604 N N . ILE A 1 77 ? -8.265 18.252 8.313 1.00 77.69 77 ILE A N 1
ATOM 605 C CA . ILE A 1 77 ? -7.857 16.906 8.702 1.00 77.69 77 ILE A CA 1
ATOM 606 C C . ILE A 1 77 ? -6.391 16.981 9.124 1.00 77.69 77 ILE A C 1
ATOM 608 O O . ILE A 1 77 ? -5.490 17.225 8.319 1.00 77.69 77 ILE A O 1
ATOM 612 N N . LYS A 1 78 ? -6.139 16.820 10.427 1.00 78.12 78 LYS A N 1
ATOM 613 C CA . LYS A 1 78 ? -4.777 16.903 10.986 1.00 78.12 78 LYS A CA 1
ATOM 614 C C . LYS A 1 78 ? -3.914 15.706 10.592 1.00 78.12 78 LYS A C 1
ATOM 616 O O . LYS A 1 78 ? -2.710 15.853 10.438 1.00 78.12 78 LYS A O 1
ATOM 621 N N . LYS A 1 79 ? -4.538 14.533 10.489 1.00 82.88 79 LYS A N 1
ATOM 622 C CA . LYS A 1 79 ? -3.888 13.229 10.344 1.00 82.88 79 LYS A CA 1
ATOM 623 C C . LYS A 1 79 ? -4.654 12.380 9.322 1.00 82.88 79 LYS A C 1
ATOM 625 O O . LYS A 1 79 ? -5.408 11.487 9.713 1.00 82.88 79 LYS A O 1
ATOM 630 N N . PRO A 1 80 ? -4.587 12.746 8.032 1.00 87.12 80 PRO A N 1
ATOM 631 C CA . PRO A 1 80 ? -5.366 12.080 7.001 1.00 87.12 80 PRO A CA 1
ATOM 632 C C . PRO A 1 80 ? -4.867 10.660 6.770 1.00 87.12 80 PRO A C 1
ATOM 634 O O . PRO A 1 80 ? -3.669 10.418 6.661 1.00 87.12 80 PRO A O 1
ATOM 637 N N . PHE A 1 81 ? -5.812 9.734 6.665 1.00 89.94 81 PHE A N 1
ATOM 638 C CA . PHE A 1 81 ? -5.558 8.333 6.364 1.00 89.94 81 PHE A CA 1
ATOM 639 C C . PHE A 1 81 ? -6.716 7.787 5.535 1.00 89.94 81 PHE A C 1
ATOM 641 O O . PHE A 1 81 ? -7.837 7.657 6.035 1.00 89.94 81 PHE A O 1
ATOM 648 N N . ILE A 1 82 ? -6.433 7.546 4.259 1.00 92.44 82 ILE A N 1
ATOM 649 C CA . ILE A 1 82 ? -7.374 7.080 3.249 1.00 92.44 82 ILE A CA 1
ATOM 650 C C . ILE A 1 82 ? -6.704 5.907 2.527 1.00 92.44 82 ILE A C 1
ATOM 65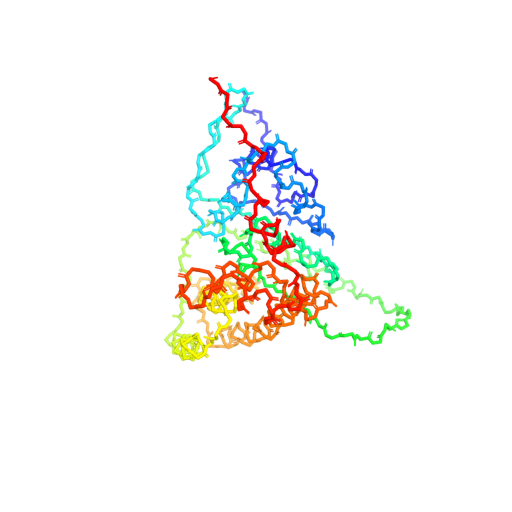2 O O . ILE A 1 82 ? -5.999 6.123 1.538 1.00 92.44 82 ILE A O 1
ATOM 656 N N . PRO A 1 83 ? -6.803 4.674 3.055 1.00 92.25 83 PRO A N 1
ATOM 657 C CA . PRO A 1 83 ? -6.323 3.505 2.336 1.00 92.25 83 PRO A CA 1
ATOM 658 C C . PRO A 1 83 ? -7.192 3.268 1.100 1.00 92.25 83 PRO A C 1
ATOM 660 O O . PRO A 1 83 ? -8.401 3.495 1.127 1.00 92.25 83 PRO A O 1
ATOM 663 N N . VAL A 1 84 ? -6.570 2.807 0.019 1.00 93.12 84 VAL A N 1
ATOM 664 C CA . VAL A 1 84 ? -7.246 2.506 -1.245 1.00 93.12 84 VAL A CA 1
ATOM 665 C C . VAL A 1 84 ? -7.014 1.042 -1.570 1.00 93.12 84 VAL A C 1
ATOM 667 O O . VAL A 1 84 ? -5.873 0.580 -1.558 1.00 93.12 84 VAL A O 1
ATOM 670 N N . PHE A 1 85 ? -8.093 0.326 -1.855 1.00 93.50 85 PHE A N 1
ATOM 671 C CA . PHE A 1 85 ? -8.067 -1.073 -2.244 1.00 93.50 85 PHE A CA 1
ATOM 672 C C . PHE A 1 85 ? -9.024 -1.308 -3.410 1.00 93.50 85 PHE A C 1
ATOM 674 O O . PHE A 1 85 ? -10.149 -0.802 -3.422 1.00 93.50 85 PHE A O 1
ATOM 681 N N . GLY A 1 86 ? -8.576 -2.090 -4.386 1.00 93.12 86 GLY A N 1
ATOM 682 C CA . GLY A 1 86 ? -9.415 -2.467 -5.505 1.00 93.12 86 GLY A CA 1
ATOM 683 C C . GLY A 1 86 ? -8.677 -3.162 -6.631 1.00 93.12 86 GLY A C 1
ATOM 684 O O . GLY A 1 86 ? -7.445 -3.202 -6.650 1.00 93.12 86 GLY A O 1
ATOM 685 N N . GLY A 1 87 ? -9.449 -3.714 -7.561 1.00 93.06 87 GLY A N 1
ATOM 686 C CA . GLY A 1 87 ? -8.933 -4.324 -8.777 1.00 93.06 87 GLY A CA 1
ATOM 687 C C . GLY A 1 87 ? -8.659 -3.286 -9.862 1.00 93.06 87 GLY A C 1
ATOM 688 O O . GLY A 1 87 ? -9.262 -2.213 -9.897 1.00 93.06 87 GLY A O 1
ATOM 689 N N . ILE A 1 88 ? -7.743 -3.612 -10.767 1.00 92.06 88 ILE A N 1
ATOM 690 C CA . ILE A 1 88 ? -7.590 -2.910 -12.039 1.00 92.06 88 ILE A CA 1
ATOM 691 C C . ILE A 1 88 ? -7.187 -3.916 -13.108 1.00 92.06 88 ILE A C 1
ATOM 693 O O . ILE A 1 88 ? -6.313 -4.758 -12.899 1.00 92.06 88 ILE A O 1
ATOM 697 N N . GLN A 1 89 ? -7.832 -3.842 -14.267 1.00 90.31 89 GLN A N 1
ATOM 698 C CA . GLN A 1 89 ? -7.467 -4.688 -15.399 1.00 90.31 89 GLN A CA 1
ATOM 699 C C . GLN A 1 89 ? -6.072 -4.303 -15.927 1.00 90.31 89 GLN A C 1
ATOM 701 O O . GLN A 1 89 ? -5.823 -3.110 -16.133 1.00 90.31 89 GLN A O 1
ATOM 706 N N . PRO A 1 90 ? -5.186 -5.267 -16.252 1.00 89.06 90 PRO A N 1
ATOM 707 C CA . PRO A 1 90 ? -3.864 -4.979 -16.813 1.00 89.06 90 PRO A CA 1
ATOM 708 C C . PRO A 1 90 ? -3.867 -4.001 -17.993 1.00 89.06 90 PRO A C 1
ATOM 710 O O . PRO A 1 90 ? -3.084 -3.053 -18.031 1.00 89.06 90 PRO A O 1
ATOM 713 N N . GLY A 1 91 ? -4.814 -4.163 -18.924 1.00 87.50 91 GLY A N 1
ATOM 714 C CA . GLY A 1 91 ? -4.972 -3.282 -20.087 1.00 87.50 91 GLY A CA 1
ATOM 715 C C . GLY A 1 91 ? -5.368 -1.837 -19.754 1.00 87.50 91 GLY A C 1
ATOM 716 O O . GLY A 1 91 ? -5.283 -0.972 -20.619 1.00 87.50 91 GLY A O 1
ATOM 717 N N . LYS A 1 92 ? -5.782 -1.549 -18.515 1.00 89.19 92 LYS A N 1
ATOM 718 C CA . LYS A 1 92 ? -6.182 -0.215 -18.043 1.00 89.19 92 LYS A CA 1
ATOM 719 C C . LYS A 1 92 ? -5.159 0.436 -17.111 1.00 89.19 92 LYS A C 1
ATOM 721 O O . LYS A 1 92 ? -5.327 1.604 -16.772 1.00 89.19 92 LYS A O 1
ATOM 726 N N . LEU A 1 93 ? -4.060 -0.247 -16.770 1.00 89.38 93 LEU A N 1
ATOM 727 C CA . LEU A 1 93 ? -3.014 0.291 -15.885 1.00 89.38 93 LEU A CA 1
ATOM 728 C C . LEU A 1 93 ? -2.447 1.637 -16.363 1.00 89.38 93 LEU A C 1
ATOM 730 O O . LEU A 1 93 ? -2.190 2.521 -15.550 1.00 89.38 93 LEU A O 1
ATOM 734 N N . TYR A 1 94 ? -2.334 1.850 -17.678 1.00 85.81 94 TYR A N 1
ATOM 735 C CA . TYR A 1 94 ? -1.869 3.123 -18.245 1.00 85.81 94 TYR A CA 1
ATOM 736 C C . TYR A 1 94 ? -2.715 4.336 -17.815 1.00 85.81 94 TYR A C 1
ATOM 738 O O . TYR A 1 94 ? -2.220 5.460 -17.795 1.00 85.81 94 TYR A O 1
ATOM 746 N N . GLN A 1 95 ? -3.981 4.140 -17.433 1.00 85.19 95 GLN A N 1
ATOM 747 C CA . GLN A 1 95 ? -4.864 5.224 -16.997 1.00 85.19 95 GLN A CA 1
ATOM 748 C C . GLN A 1 95 ? -4.445 5.813 -15.645 1.00 85.19 95 GLN A C 1
ATOM 750 O O . GLN A 1 95 ? -4.597 7.017 -15.426 1.00 85.19 95 GLN A O 1
ATOM 755 N N . MET A 1 96 ? -3.835 4.999 -14.778 1.00 84.38 96 MET A N 1
ATOM 756 C CA . MET A 1 96 ? -3.220 5.464 -13.533 1.00 84.38 96 MET A CA 1
ATOM 757 C C . MET A 1 96 ? -2.002 6.364 -13.786 1.00 84.38 96 MET A C 1
ATOM 759 O O . MET A 1 96 ? -1.704 7.209 -12.948 1.00 84.38 96 MET A O 1
ATOM 763 N N . ALA A 1 97 ? -1.324 6.205 -14.930 1.00 79.81 97 ALA A N 1
ATOM 764 C CA . ALA A 1 97 ? -0.122 6.957 -15.295 1.00 79.81 97 ALA A CA 1
ATOM 765 C C . ALA A 1 97 ? -0.402 8.276 -16.042 1.00 79.81 97 ALA A C 1
ATOM 767 O O . ALA A 1 97 ? 0.482 9.128 -16.109 1.00 79.81 97 ALA A O 1
ATOM 768 N N . LYS A 1 98 ? -1.608 8.448 -16.603 1.00 75.69 98 LYS A N 1
ATOM 769 C CA . LYS A 1 98 ? -2.014 9.652 -17.354 1.00 75.69 98 LYS A CA 1
ATOM 770 C C . LYS A 1 98 ? -1.957 10.935 -16.513 1.00 75.69 98 LYS A C 1
ATOM 772 O O . LYS A 1 98 ? -1.969 10.882 -15.287 1.00 75.69 98 LYS A O 1
ATOM 777 N N . ASP A 1 99 ? -1.978 12.078 -17.200 1.00 69.81 99 ASP A N 1
ATOM 778 C CA . ASP A 1 99 ? -2.037 13.429 -16.618 1.00 69.81 99 ASP A CA 1
ATOM 779 C C . ASP A 1 99 ? -0.921 13.680 -15.591 1.00 69.81 99 ASP A C 1
ATOM 781 O O . ASP A 1 99 ? -1.184 14.096 -14.467 1.00 69.81 99 ASP A O 1
ATOM 785 N N . ASP A 1 100 ? 0.315 13.330 -15.959 1.00 69.56 100 ASP A N 1
ATOM 786 C CA . ASP A 1 100 ? 1.533 13.466 -15.145 1.00 69.56 100 ASP A CA 1
ATOM 787 C C . ASP A 1 100 ? 1.527 12.708 -13.801 1.00 69.56 100 ASP A C 1
ATOM 789 O O . ASP A 1 100 ? 2.499 12.757 -13.051 1.00 69.56 100 ASP A O 1
ATOM 793 N N . ARG A 1 101 ? 0.510 11.879 -13.517 1.00 72.56 101 ARG A N 1
ATOM 794 C CA . ARG A 1 101 ? 0.420 11.101 -12.265 1.00 72.56 101 ARG A CA 1
ATOM 795 C C . ARG A 1 101 ? 1.580 10.125 -12.063 1.00 72.56 101 ARG A C 1
ATOM 797 O O . ARG A 1 101 ? 1.951 9.845 -10.920 1.00 72.56 101 ARG A O 1
ATOM 804 N N . ALA A 1 102 ? 2.156 9.604 -13.147 1.00 62.84 102 ALA A N 1
ATOM 805 C CA . ALA A 1 102 ? 3.375 8.797 -13.079 1.00 62.84 102 ALA A CA 1
ATOM 806 C C . ALA A 1 102 ? 4.609 9.626 -12.679 1.00 62.84 102 ALA A C 1
ATOM 808 O O . ALA A 1 102 ? 5.497 9.102 -12.009 1.00 62.84 102 ALA A O 1
ATOM 809 N N . LEU A 1 103 ? 4.651 10.910 -13.039 1.00 62.16 103 LEU A N 1
ATOM 810 C CA . LEU A 1 103 ? 5.737 11.833 -12.701 1.00 62.16 103 LEU A CA 1
ATOM 811 C C . LEU A 1 103 ? 5.581 12.387 -11.274 1.00 62.16 103 LEU A C 1
ATOM 813 O O . LEU A 1 103 ? 6.567 12.543 -10.559 1.00 62.16 103 LEU A O 1
ATOM 817 N N . ASP A 1 104 ? 4.342 12.577 -10.813 1.00 71.50 104 ASP A N 1
ATOM 818 C CA . ASP A 1 104 ? 4.017 13.127 -9.486 1.00 71.50 104 ASP A CA 1
ATOM 819 C C . ASP A 1 104 ? 4.198 12.131 -8.322 1.00 71.50 104 ASP A C 1
ATOM 821 O O . ASP A 1 104 ? 3.952 12.434 -7.146 1.00 71.50 104 ASP A O 1
ATOM 825 N N . GLY A 1 105 ? 4.623 10.901 -8.613 1.00 80.44 105 GLY A N 1
ATOM 826 C CA . GLY A 1 105 ? 4.847 9.882 -7.594 1.00 80.44 105 GLY A CA 1
ATOM 827 C C . GLY A 1 105 ? 3.567 9.171 -7.122 1.00 80.44 105 GLY A C 1
ATOM 828 O O . GLY A 1 105 ? 3.609 8.461 -6.111 1.00 80.44 105 GLY A O 1
ATOM 829 N N . PHE A 1 106 ? 2.412 9.401 -7.759 1.00 86.56 106 PHE A N 1
ATOM 830 C CA . PHE A 1 106 ? 1.129 8.845 -7.314 1.00 86.56 106 PHE A CA 1
ATOM 831 C C . PHE A 1 106 ? 1.117 7.321 -7.415 1.00 86.56 106 PHE A C 1
ATOM 833 O O . PHE A 1 106 ? 0.828 6.636 -6.435 1.00 86.56 106 PHE A O 1
ATOM 840 N N . MET A 1 107 ? 1.495 6.791 -8.576 1.00 88.69 107 MET A N 1
ATOM 841 C CA . MET A 1 107 ? 1.441 5.358 -8.856 1.00 88.69 107 MET A CA 1
ATOM 842 C C . MET A 1 107 ? 2.436 4.548 -8.011 1.00 88.69 107 MET A C 1
ATOM 844 O O . MET A 1 107 ? 2.105 3.468 -7.537 1.00 88.69 107 MET A O 1
ATOM 848 N N . GLN A 1 108 ? 3.613 5.103 -7.729 1.00 90.12 108 GLN A N 1
ATOM 849 C CA . GLN A 1 108 ? 4.697 4.451 -6.984 1.00 90.12 108 GLN A CA 1
ATOM 850 C C . GLN A 1 108 ? 4.360 4.203 -5.505 1.00 90.12 108 GLN A C 1
ATOM 852 O O . GLN A 1 108 ? 5.120 3.565 -4.782 1.00 90.12 108 GLN A O 1
ATOM 857 N N . ARG A 1 109 ? 3.233 4.740 -5.024 1.00 92.38 109 ARG A N 1
ATOM 858 C CA . ARG A 1 109 ? 2.714 4.521 -3.668 1.00 92.38 109 ARG A CA 1
ATOM 859 C C . ARG A 1 109 ? 1.772 3.324 -3.567 1.00 92.38 109 ARG A C 1
ATOM 861 O O . ARG A 1 109 ? 1.449 2.931 -2.443 1.00 92.38 109 ARG A O 1
ATOM 868 N N . PHE A 1 110 ? 1.337 2.781 -4.701 1.00 93.62 110 PHE A N 1
ATOM 869 C CA . PHE A 1 110 ? 0.557 1.554 -4.773 1.00 93.62 110 PHE A CA 1
ATOM 870 C C . PHE A 1 110 ? 1.490 0.344 -4.817 1.00 93.62 110 PHE A C 1
ATOM 872 O O . PHE A 1 110 ? 2.568 0.388 -5.406 1.00 93.62 110 PHE A O 1
ATOM 879 N N . ILE A 1 111 ? 1.047 -0.746 -4.199 1.00 95.19 111 ILE A N 1
ATOM 880 C CA . ILE A 1 111 ? 1.644 -2.074 -4.344 1.00 95.19 111 ILE A CA 1
ATOM 881 C C . ILE A 1 111 ? 0.662 -2.939 -5.124 1.00 95.19 111 ILE A C 1
ATOM 883 O O . ILE A 1 111 ? -0.540 -2.903 -4.860 1.00 95.19 111 ILE A O 1
ATOM 887 N N . PHE A 1 112 ? 1.160 -3.690 -6.102 1.00 94.25 112 PHE A N 1
ATOM 888 C CA . PHE A 1 112 ? 0.317 -4.443 -7.026 1.00 94.25 112 PHE A CA 1
ATOM 889 C C . PHE A 1 112 ? 0.483 -5.939 -6.788 1.00 94.25 112 PHE A C 1
ATOM 891 O O . PHE A 1 112 ? 1.561 -6.494 -6.994 1.00 94.25 112 PHE A O 1
ATOM 898 N N . ALA A 1 113 ? -0.593 -6.615 -6.394 1.00 94.56 113 ALA A N 1
ATOM 899 C CA . ALA A 1 113 ? -0.660 -8.063 -6.517 1.00 94.56 113 ALA A CA 1
ATOM 900 C C . ALA A 1 113 ? -0.956 -8.398 -7.985 1.00 94.56 113 ALA A C 1
ATOM 902 O O . ALA A 1 113 ? -2.091 -8.261 -8.433 1.00 94.56 113 ALA A O 1
ATOM 903 N N . TYR A 1 114 ? 0.077 -8.783 -8.736 1.00 92.62 114 TYR A N 1
ATOM 904 C CA . TYR A 1 114 ? -0.018 -9.042 -10.174 1.00 92.62 114 TYR A CA 1
ATOM 905 C C . TYR A 1 114 ? 0.533 -10.439 -10.509 1.00 92.62 114 TYR A C 1
ATOM 907 O O . TYR A 1 114 ? 1.612 -10.550 -11.108 1.00 92.62 114 TYR A O 1
ATOM 915 N N . PRO A 1 115 ? -0.185 -11.506 -10.103 1.00 88.19 115 PRO A N 1
ATOM 916 C CA . PRO A 1 115 ? 0.222 -12.877 -10.390 1.00 88.19 115 PRO A CA 1
ATOM 917 C C . PRO A 1 115 ? 0.259 -13.137 -11.901 1.00 88.19 115 PRO A C 1
ATOM 919 O O . PRO A 1 115 ? -0.300 -12.376 -12.697 1.00 88.19 115 PRO A O 1
ATOM 922 N N . ASP A 1 116 ? 0.953 -14.197 -12.299 1.00 85.44 116 ASP A N 1
ATOM 923 C CA . ASP A 1 116 ? 0.898 -14.688 -13.675 1.00 85.44 116 ASP A CA 1
ATOM 924 C C . ASP A 1 116 ? -0.468 -15.307 -13.975 1.00 85.44 116 ASP A C 1
ATOM 926 O O . ASP A 1 116 ? -1.231 -15.651 -13.066 1.00 85.44 116 ASP A O 1
ATOM 930 N N . GLU A 1 117 ? -0.786 -15.426 -15.263 1.00 82.25 117 GLU A N 1
ATOM 931 C CA . GLU A 1 117 ? -2.013 -16.083 -15.691 1.00 82.25 117 GLU A CA 1
ATOM 932 C C . GLU A 1 117 ? -2.017 -17.529 -15.193 1.00 82.25 117 GLU A C 1
ATOM 934 O O . GLU A 1 117 ? -1.122 -18.320 -15.492 1.00 82.25 117 GLU A O 1
ATOM 939 N N . CYS A 1 118 ? -3.034 -17.869 -14.409 1.00 81.88 118 CYS A N 1
ATOM 940 C CA . CYS A 1 118 ? -3.285 -19.233 -13.991 1.00 81.88 118 CYS A CA 1
ATOM 941 C C . CYS A 1 118 ? -4.436 -19.816 -14.805 1.00 81.88 118 CYS A C 1
ATOM 943 O O . CYS A 1 118 ? -5.367 -19.113 -15.213 1.00 81.88 118 CYS A O 1
ATOM 945 N N . VAL A 1 119 ? -4.385 -21.128 -15.028 1.00 89.75 119 VAL A N 1
AT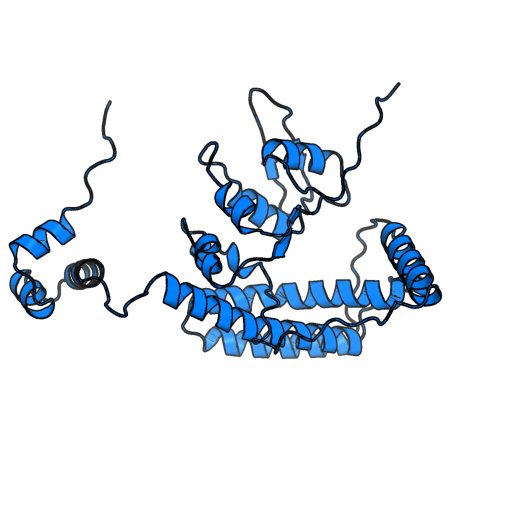OM 946 C CA . VAL A 1 119 ? -5.528 -21.850 -15.581 1.00 89.75 119 VAL A CA 1
ATOM 947 C C . VAL A 1 119 ? -6.692 -21.662 -14.616 1.00 89.75 119 VAL A C 1
ATOM 949 O O . VAL A 1 119 ? -6.571 -21.957 -13.425 1.00 89.75 119 VAL A O 1
ATOM 952 N N . LYS A 1 120 ? -7.809 -21.136 -15.127 1.00 91.56 120 LYS A N 1
ATOM 953 C CA . LYS A 1 120 ? -9.020 -20.966 -14.330 1.00 91.56 120 LYS A CA 1
ATOM 954 C C . LYS A 1 120 ? -9.435 -22.343 -13.794 1.00 91.56 120 LYS A C 1
ATOM 956 O O . LYS A 1 120 ? -9.636 -23.242 -14.610 1.00 91.56 120 LYS A O 1
ATOM 961 N N . PRO A 1 121 ? -9.555 -22.524 -12.468 1.00 89.00 121 PRO A N 1
ATOM 962 C CA . PRO A 1 121 ? -9.979 -23.801 -11.921 1.00 89.00 121 PRO A CA 1
ATOM 963 C C . PRO A 1 121 ? -11.436 -24.082 -12.298 1.00 89.00 121 PRO A C 1
ATOM 965 O O . PRO A 1 121 ? -12.239 -23.153 -12.456 1.00 89.00 121 PRO A O 1
ATOM 968 N N . ASP A 1 122 ? -11.772 -25.367 -12.397 1.00 94.56 122 ASP A N 1
ATOM 969 C CA . ASP A 1 122 ? -13.159 -25.815 -12.476 1.00 94.56 122 ASP A CA 1
ATOM 970 C C . ASP A 1 122 ? -13.939 -25.398 -11.223 1.00 94.56 122 ASP A C 1
ATOM 972 O O . ASP A 1 122 ? -13.373 -25.027 -10.187 1.00 94.56 122 ASP A O 1
ATOM 976 N N . TYR A 1 123 ? -15.266 -25.442 -11.323 1.00 93.50 123 TYR A N 1
ATOM 977 C CA . TYR A 1 123 ? -16.132 -25.153 -10.188 1.00 93.50 123 TYR A CA 1
ATOM 978 C C . TYR A 1 123 ? -15.795 -26.073 -9.004 1.00 93.50 123 TYR A C 1
ATOM 980 O O . TYR A 1 123 ? -15.746 -27.292 -9.147 1.00 93.50 123 TYR A O 1
ATOM 988 N N . ASN A 1 124 ? -15.561 -25.474 -7.836 1.00 93.25 124 ASN A N 1
ATOM 989 C CA . ASN A 1 124 ? -15.204 -26.183 -6.614 1.00 93.25 124 ASN A CA 1
ATOM 990 C C . ASN A 1 124 ? -16.377 -26.135 -5.626 1.00 93.25 124 ASN A C 1
ATOM 992 O O . ASN A 1 124 ? -16.784 -25.055 -5.203 1.00 93.25 124 ASN A O 1
ATOM 996 N N . GLU A 1 125 ? -16.889 -27.305 -5.241 1.00 95.19 125 GLU A N 1
ATOM 997 C CA . GLU A 1 125 ? -17.969 -27.462 -4.255 1.00 95.19 125 GLU A CA 1
ATOM 998 C C . GLU A 1 125 ? -17.487 -27.389 -2.796 1.00 95.19 125 GLU A C 1
ATOM 1000 O O . GLU A 1 125 ? -18.289 -27.500 -1.872 1.00 95.19 125 GLU A O 1
ATOM 1005 N N . ALA A 1 126 ? -16.185 -27.220 -2.548 1.00 92.69 126 ALA A N 1
ATOM 1006 C CA . ALA A 1 126 ? -15.651 -27.125 -1.196 1.00 92.69 126 ALA A CA 1
ATOM 1007 C C . ALA A 1 126 ? -16.249 -25.925 -0.442 1.00 92.69 126 ALA A C 1
ATOM 1009 O O . ALA A 1 126 ? -16.005 -24.764 -0.771 1.00 92.69 126 ALA A O 1
ATOM 1010 N N . ILE A 1 127 ? -16.988 -26.221 0.627 1.00 91.50 127 ILE A N 1
ATOM 1011 C CA . ILE A 1 127 ? -17.555 -25.221 1.533 1.00 91.50 127 ILE A CA 1
ATOM 1012 C C . ILE A 1 127 ? -16.608 -25.025 2.722 1.00 91.50 127 ILE A C 1
ATOM 1014 O O . ILE A 1 127 ? -16.076 -25.981 3.295 1.00 91.50 127 ILE A O 1
ATOM 1018 N N . LEU A 1 128 ? -16.399 -23.767 3.116 1.00 91.69 128 LEU A N 1
ATOM 1019 C CA . LEU A 1 128 ? -15.641 -23.428 4.320 1.00 91.69 128 LEU A CA 1
ATOM 1020 C C . LEU A 1 128 ? -16.351 -23.960 5.571 1.00 91.69 128 LEU A C 1
ATOM 1022 O O . LEU A 1 128 ? -17.543 -23.740 5.768 1.00 91.69 128 LEU A O 1
ATOM 1026 N N . ARG A 1 129 ? -15.597 -24.618 6.457 1.00 95.56 129 ARG A N 1
ATOM 1027 C CA . ARG A 1 129 ? -16.122 -25.111 7.740 1.00 95.56 129 ARG A CA 1
ATOM 1028 C C . ARG A 1 129 ? -16.609 -23.939 8.597 1.00 95.56 129 ARG A C 1
ATOM 1030 O O . ARG A 1 129 ? -15.885 -22.957 8.744 1.00 95.56 129 ARG A O 1
ATOM 1037 N N . GLU A 1 130 ? -17.762 -24.081 9.250 1.00 95.06 130 GLU A N 1
ATOM 1038 C CA . GLU A 1 130 ? -18.343 -23.038 10.120 1.00 95.06 130 GLU A CA 1
ATOM 1039 C C . GLU A 1 130 ? -17.374 -22.547 11.206 1.00 95.06 130 GLU A C 1
ATOM 1041 O O . GLU A 1 130 ? -17.324 -21.357 11.512 1.00 95.06 130 GLU A O 1
ATOM 1046 N N . GLN A 1 131 ? -16.536 -23.443 11.734 1.00 95.69 131 GLN A N 1
ATOM 1047 C CA . GLN A 1 131 ? -15.493 -23.107 12.710 1.00 95.69 131 GLN A CA 1
ATOM 1048 C C . GLN A 1 131 ? -14.496 -22.065 12.176 1.00 95.69 131 GLN A C 1
ATOM 1050 O O . GLN A 1 131 ? -14.096 -21.166 12.911 1.00 95.69 131 GLN A O 1
ATOM 1055 N N . LEU A 1 132 ? -14.121 -22.144 10.894 1.00 94.94 132 LEU A N 1
ATOM 1056 C CA . LEU A 1 132 ? -13.223 -21.168 10.267 1.00 94.94 132 LEU A CA 1
ATOM 1057 C C . LEU A 1 132 ? -13.910 -19.811 10.096 1.00 94.94 132 LEU A C 1
ATOM 1059 O O . LEU A 1 132 ? -13.277 -18.774 10.283 1.00 94.94 132 LEU A O 1
ATOM 1063 N N . ILE A 1 133 ? -15.209 -19.813 9.785 1.00 94.94 133 ILE A N 1
ATOM 1064 C CA . ILE A 1 133 ? -16.019 -18.592 9.681 1.00 94.94 133 ILE A CA 1
ATOM 1065 C C . ILE A 1 133 ? -16.102 -17.901 11.048 1.00 94.94 133 ILE A C 1
ATOM 1067 O O . ILE A 1 133 ? -15.905 -16.689 11.142 1.00 94.94 133 ILE A O 1
ATOM 1071 N N . ALA A 1 134 ? -16.348 -18.670 12.113 1.00 95.31 134 ALA A N 1
ATOM 1072 C CA . ALA A 1 134 ? -16.380 -18.159 13.480 1.00 95.31 134 ALA A CA 1
ATOM 1073 C C . ALA A 1 134 ? -15.024 -17.570 13.901 1.00 95.31 134 ALA A C 1
ATOM 1075 O O . ALA A 1 134 ? -14.979 -16.435 14.377 1.00 95.31 134 ALA A O 1
ATOM 1076 N N . TYR A 1 135 ? -13.926 -18.286 13.638 1.00 95.19 135 TYR A N 1
ATOM 1077 C CA . TYR A 1 135 ? -12.570 -17.807 13.914 1.00 95.19 135 TYR A CA 1
ATOM 1078 C C . TYR A 1 135 ? -12.248 -16.509 13.161 1.00 95.19 135 TYR A C 1
ATOM 1080 O O . TYR A 1 135 ? -11.733 -15.554 13.738 1.00 95.19 135 TYR A O 1
ATOM 1088 N N . TYR A 1 136 ? -12.600 -16.427 11.875 1.00 95.44 136 TYR A N 1
ATOM 1089 C CA . TYR A 1 136 ? -12.394 -15.210 11.092 1.00 95.44 136 TYR A CA 1
ATOM 1090 C C . TYR A 1 136 ? -13.205 -14.029 11.640 1.00 95.44 136 TYR A C 1
ATOM 1092 O O . TYR A 1 136 ? -12.704 -12.907 11.711 1.00 95.44 136 TYR A O 1
ATOM 1100 N N . LYS A 1 137 ? -14.444 -14.269 12.085 1.00 95.50 137 LYS A N 1
ATOM 1101 C CA . LYS A 1 137 ? -15.276 -13.237 12.713 1.00 95.50 137 LYS A CA 1
ATOM 1102 C C . LYS A 1 137 ? -14.643 -12.707 14.000 1.00 95.50 137 LYS A C 1
ATOM 1104 O O . LYS A 1 137 ? -14.587 -11.491 14.174 1.00 95.50 137 LYS A O 1
ATOM 1109 N N . GLU A 1 138 ? -14.152 -13.593 14.862 1.00 95.81 138 GLU A N 1
ATOM 1110 C CA . GLU A 1 138 ? -13.431 -13.220 16.085 1.00 95.81 138 GLU A CA 1
ATOM 1111 C C . GLU A 1 138 ? -12.181 -12.395 15.756 1.00 95.81 138 GLU A C 1
ATOM 1113 O O . GLU A 1 138 ? -11.982 -11.313 16.306 1.00 95.81 138 GLU A O 1
ATOM 1118 N N . TYR A 1 139 ? -11.397 -12.846 14.778 1.00 96.38 139 TYR A N 1
ATOM 1119 C CA . TYR A 1 139 ? -10.210 -12.146 14.297 1.00 96.38 139 TYR A CA 1
ATOM 1120 C C . TYR A 1 139 ? -10.513 -10.712 13.824 1.00 96.38 139 TYR A C 1
ATOM 1122 O O . TYR A 1 139 ? -9.844 -9.761 14.236 1.00 96.38 139 TYR A O 1
ATOM 1130 N N . ILE A 1 140 ? -11.558 -10.518 13.010 1.00 94.50 140 ILE A N 1
ATOM 1131 C CA . ILE A 1 140 ? -11.975 -9.182 12.555 1.00 94.50 140 ILE A CA 1
ATOM 1132 C C . ILE A 1 140 ? -12.467 -8.320 13.723 1.00 94.50 140 ILE A C 1
ATOM 1134 O O . ILE A 1 140 ? -12.132 -7.136 13.798 1.00 94.50 140 ILE A O 1
ATOM 1138 N N . GLN A 1 141 ? -13.235 -8.889 14.653 1.00 93.62 141 GLN A N 1
ATOM 1139 C CA . GLN A 1 141 ? -13.700 -8.163 15.837 1.00 93.62 141 GLN A CA 1
ATOM 1140 C C . GLN A 1 141 ? -12.533 -7.699 16.711 1.00 93.62 141 GLN A C 1
ATOM 1142 O O . GLN A 1 141 ? -12.522 -6.542 17.137 1.00 93.62 141 GLN A O 1
ATOM 1147 N N . ALA A 1 142 ? -11.525 -8.550 16.900 1.00 93.94 142 ALA A N 1
ATOM 1148 C CA . ALA A 1 142 ? -10.328 -8.220 17.658 1.00 93.94 142 ALA A CA 1
ATOM 1149 C C . ALA A 1 142 ? -9.536 -7.068 17.004 1.00 93.94 142 ALA A C 1
ATOM 1151 O O . ALA A 1 142 ? -9.089 -6.149 17.693 1.00 93.94 142 ALA A O 1
ATOM 1152 N N . LEU A 1 143 ? -9.437 -7.036 15.666 1.00 91.69 143 LEU A N 1
ATOM 1153 C CA . LEU A 1 143 ? -8.827 -5.912 14.937 1.00 91.69 143 LEU A CA 1
ATOM 1154 C C . LEU A 1 143 ? -9.599 -4.602 15.148 1.00 91.69 143 LEU A C 1
ATOM 1156 O O . LEU A 1 143 ? -9.001 -3.545 15.364 1.00 91.69 143 LEU A O 1
ATOM 1160 N N . LEU A 1 144 ? -10.932 -4.662 15.110 1.00 88.50 144 LEU A N 1
ATOM 1161 C CA . LEU A 1 144 ? -11.789 -3.492 15.307 1.00 88.50 144 LEU A CA 1
ATOM 1162 C C . LEU A 1 144 ? -11.763 -2.977 16.755 1.00 88.50 144 LEU A C 1
ATOM 1164 O O . LEU A 1 144 ? -11.935 -1.773 16.968 1.00 88.50 144 LEU A O 1
ATOM 1168 N N . SER A 1 145 ? -11.502 -3.848 17.738 1.00 89.12 145 SER A N 1
ATOM 1169 C CA . SER A 1 145 ? -11.408 -3.468 19.152 1.00 89.12 145 SER A CA 1
ATOM 1170 C C . SER A 1 145 ? -10.084 -2.811 19.547 1.00 89.12 145 SER A C 1
ATOM 1172 O O . SER A 1 145 ? -10.013 -2.221 20.623 1.00 89.12 145 SER A O 1
ATOM 1174 N N . ILE A 1 146 ? -9.042 -2.860 18.704 1.00 87.94 146 ILE A N 1
ATOM 1175 C CA . ILE A 1 146 ? -7.757 -2.204 18.999 1.00 87.94 146 ILE A CA 1
ATOM 1176 C C . ILE A 1 146 ? -7.993 -0.710 19.221 1.00 87.94 146 ILE A C 1
ATOM 1178 O O . ILE A 1 146 ? -8.506 -0.020 18.335 1.00 87.94 146 ILE A O 1
ATOM 1182 N N . ASN A 1 147 ? -7.589 -0.182 20.376 1.00 80.06 147 ASN A N 1
ATOM 1183 C CA . ASN A 1 147 ? -7.643 1.251 20.649 1.00 80.06 147 ASN A CA 1
ATOM 1184 C C . ASN A 1 147 ? -6.643 2.009 19.767 1.00 80.06 147 ASN A C 1
ATOM 1186 O O . ASN A 1 147 ? -5.494 1.609 19.621 1.00 80.06 147 ASN A O 1
ATOM 1190 N N . CYS A 1 148 ? -7.067 3.138 19.195 1.00 66.31 148 CYS A N 1
ATOM 1191 C CA . CYS A 1 148 ? -6.235 3.956 18.302 1.00 66.31 148 CYS A CA 1
ATOM 1192 C C . CYS A 1 148 ? -5.181 4.804 19.025 1.00 66.31 148 CYS A C 1
ATOM 1194 O O . CYS A 1 148 ? -4.887 5.921 18.584 1.00 66.31 148 CYS A O 1
ATOM 1196 N N . ASP A 1 149 ? -4.612 4.300 20.116 1.00 71.00 149 ASP A N 1
ATOM 1197 C CA . ASP A 1 149 ? -3.475 4.959 20.737 1.00 71.00 149 ASP A CA 1
ATOM 1198 C C . ASP A 1 149 ? -2.251 4.798 19.846 1.00 71.00 149 ASP A C 1
ATOM 1200 O O . ASP A 1 149 ? -1.806 3.702 19.515 1.00 71.00 149 ASP A O 1
ATOM 1204 N N . ARG A 1 150 ? -1.715 5.938 19.420 1.00 71.19 150 ARG A N 1
ATOM 1205 C CA . ARG A 1 150 ? -0.644 6.036 18.424 1.00 71.19 150 ARG A CA 1
ATOM 1206 C C . ARG A 1 150 ? 0.726 5.835 19.057 1.00 71.19 150 ARG A C 1
ATOM 1208 O O . ARG A 1 150 ? 1.617 6.666 18.884 1.00 71.19 150 ARG A O 1
ATOM 1215 N N . ARG A 1 151 ? 0.880 4.760 19.826 1.00 83.12 151 ARG A N 1
ATOM 1216 C CA . ARG A 1 151 ? 2.182 4.382 20.368 1.00 83.12 151 ARG A CA 1
ATOM 1217 C C . ARG A 1 151 ? 3.006 3.719 19.258 1.00 83.12 151 ARG A C 1
ATOM 1219 O O . ARG A 1 151 ? 2.480 2.856 18.556 1.00 83.12 151 ARG A O 1
ATOM 1226 N N . PRO A 1 152 ? 4.263 4.143 19.046 1.00 89.06 152 PRO A N 1
ATOM 1227 C CA . PRO A 1 152 ? 5.115 3.513 18.051 1.00 89.06 152 PRO A CA 1
ATOM 1228 C C . PRO A 1 152 ? 5.431 2.078 18.479 1.00 89.06 152 PRO A C 1
ATOM 1230 O O . PRO A 1 152 ? 5.805 1.838 19.625 1.00 89.06 152 PRO A O 1
ATOM 1233 N N . ILE A 1 153 ? 5.307 1.138 17.544 1.00 93.62 153 ILE A N 1
ATOM 1234 C CA . ILE A 1 153 ? 5.801 -0.228 17.717 1.00 93.62 153 ILE A CA 1
ATOM 1235 C C . ILE A 1 153 ? 7.222 -0.269 17.163 1.00 93.62 153 ILE A C 1
ATOM 1237 O O . ILE A 1 153 ? 7.464 0.089 16.009 1.00 93.62 153 ILE A O 1
ATOM 1241 N N . MET A 1 154 ? 8.167 -0.664 18.009 1.00 96.81 154 MET A N 1
ATOM 1242 C CA . MET A 1 154 ? 9.589 -0.664 17.675 1.00 96.81 154 MET A CA 1
ATOM 1243 C C . MET A 1 154 ? 9.999 -1.968 16.989 1.00 96.81 154 MET A C 1
ATOM 1245 O O . MET A 1 154 ? 9.395 -3.014 17.210 1.00 96.81 154 MET A O 1
ATOM 1249 N N . LEU A 1 155 ? 11.071 -1.928 16.198 1.00 98.56 155 LEU A N 1
ATOM 1250 C CA . LEU A 1 155 ? 11.757 -3.141 15.751 1.00 98.56 155 LEU A CA 1
ATOM 1251 C C . LEU A 1 155 ? 12.591 -3.714 16.902 1.00 98.56 155 LEU A C 1
ATOM 1253 O O . LEU A 1 155 ? 13.251 -2.958 17.623 1.00 98.56 155 LEU A O 1
ATOM 1257 N N . SER A 1 156 ? 12.626 -5.039 17.041 1.00 98.62 156 SER A N 1
ATOM 1258 C CA . SER A 1 156 ? 13.658 -5.690 17.851 1.00 98.62 156 SER A CA 1
ATOM 1259 C C . SER A 1 156 ? 15.055 -5.438 17.249 1.00 98.62 156 SER A C 1
ATOM 1261 O O . SER A 1 156 ? 15.163 -5.105 16.063 1.00 98.62 156 SER A O 1
ATOM 1263 N N . PRO A 1 157 ? 16.153 -5.597 18.014 1.00 98.69 157 PRO A N 1
ATOM 1264 C CA . PRO A 1 157 ? 17.507 -5.403 17.487 1.00 98.69 157 PRO A CA 1
ATOM 1265 C C . PRO A 1 157 ? 17.794 -6.235 16.230 1.00 98.69 157 PRO A C 1
ATOM 1267 O O . PRO A 1 157 ? 18.309 -5.706 15.248 1.00 98.69 157 PRO A O 1
ATOM 1270 N N . ASN A 1 158 ? 17.378 -7.503 16.222 1.00 98.62 158 ASN A N 1
ATOM 1271 C CA . ASN A 1 158 ? 17.571 -8.400 15.084 1.00 98.62 158 ASN A CA 1
ATOM 1272 C C . ASN A 1 158 ? 16.677 -8.019 13.891 1.00 98.62 158 ASN A C 1
ATOM 1274 O O . ASN A 1 158 ? 17.142 -8.025 12.755 1.00 98.62 158 ASN A O 1
ATOM 1278 N N . ALA A 1 159 ? 15.429 -7.594 14.126 1.00 98.75 159 ALA A N 1
ATOM 1279 C CA . ALA A 1 159 ? 14.571 -7.074 13.058 1.00 98.75 159 ALA A CA 1
ATOM 1280 C C . ALA A 1 159 ? 15.143 -5.782 12.444 1.00 98.75 159 ALA A C 1
ATOM 1282 O O . ALA A 1 159 ? 15.071 -5.568 11.235 1.00 98.75 159 ALA A O 1
ATOM 1283 N N . LYS A 1 160 ? 15.775 -4.928 13.258 1.00 98.75 160 LYS A N 1
ATOM 1284 C CA . LYS A 1 160 ? 16.448 -3.714 12.783 1.00 98.75 160 LYS A CA 1
ATOM 1285 C C . LYS A 1 160 ? 17.662 -4.025 11.903 1.00 98.75 160 LYS A C 1
ATOM 1287 O O . LYS A 1 160 ? 17.906 -3.276 10.960 1.00 98.75 160 LYS A O 1
ATOM 1292 N N . LEU A 1 161 ? 18.405 -5.097 12.191 1.00 98.81 161 LEU A N 1
ATOM 1293 C CA . LEU A 1 161 ? 19.493 -5.561 11.321 1.00 98.81 161 LEU A CA 1
ATOM 1294 C C . LEU A 1 161 ? 18.951 -5.984 9.950 1.00 98.81 161 LEU A C 1
ATOM 1296 O O . LEU A 1 161 ? 19.422 -5.463 8.945 1.00 98.81 161 LEU A O 1
ATOM 1300 N N . LEU A 1 162 ? 17.883 -6.789 9.913 1.00 98.81 162 LEU A N 1
ATOM 1301 C CA . LEU A 1 162 ? 17.231 -7.180 8.655 1.00 98.81 162 LEU A CA 1
ATOM 1302 C C . LEU A 1 162 ? 16.749 -5.968 7.845 1.00 98.81 162 LEU A C 1
ATOM 1304 O O . LEU A 1 162 ? 16.992 -5.882 6.644 1.00 98.81 162 LEU A O 1
ATOM 1308 N N . TYR A 1 163 ? 16.109 -4.995 8.501 1.00 98.81 163 TYR A N 1
ATOM 1309 C CA . TYR A 1 163 ? 15.694 -3.760 7.835 1.00 98.81 163 TYR A CA 1
ATOM 1310 C C . TYR A 1 163 ? 16.884 -2.961 7.285 1.00 98.81 163 TYR A C 1
ATOM 1312 O O . TYR A 1 163 ? 16.806 -2.430 6.180 1.00 98.81 163 TYR A O 1
ATOM 1320 N N . LYS A 1 164 ? 17.988 -2.871 8.037 1.00 98.81 164 LYS A N 1
ATOM 1321 C CA . LYS A 1 164 ? 19.208 -2.185 7.590 1.00 98.81 164 LYS A CA 1
ATOM 1322 C C . LYS A 1 164 ? 19.788 -2.851 6.341 1.00 98.81 164 LYS A C 1
ATOM 1324 O O . LYS A 1 164 ? 20.149 -2.145 5.401 1.00 98.81 164 LYS A O 1
ATOM 1329 N N . ASP A 1 165 ? 19.864 -4.177 6.326 1.00 98.75 165 ASP A N 1
ATOM 1330 C CA . ASP A 1 165 ? 20.402 -4.927 5.191 1.00 98.75 165 ASP A CA 1
ATOM 1331 C C . ASP A 1 165 ? 19.512 -4.758 3.954 1.00 98.75 165 ASP A C 1
ATOM 1333 O O . ASP A 1 165 ? 20.013 -4.427 2.877 1.00 98.75 165 ASP A O 1
ATOM 1337 N N . PHE A 1 166 ? 18.189 -4.847 4.130 1.00 98.62 166 PHE A N 1
ATOM 1338 C CA . PHE A 1 166 ? 17.214 -4.519 3.089 1.00 98.62 166 PHE A CA 1
ATOM 1339 C C . PHE A 1 166 ? 17.393 -3.089 2.555 1.00 98.62 166 PHE A C 1
ATOM 1341 O O . PHE A 1 166 ? 17.450 -2.887 1.345 1.00 98.62 166 PHE A O 1
ATOM 1348 N N . TYR A 1 167 ? 17.512 -2.091 3.435 1.00 98.75 167 TYR A N 1
ATOM 1349 C CA . TYR A 1 167 ? 17.654 -0.686 3.043 1.00 98.75 167 TYR A CA 1
ATOM 1350 C C . TYR A 1 167 ? 18.921 -0.454 2.206 1.00 98.75 167 TYR A C 1
ATOM 1352 O O . TYR A 1 167 ? 18.886 0.230 1.180 1.00 98.75 167 TYR A O 1
ATOM 1360 N N . ASN A 1 168 ? 20.042 -1.053 2.615 1.00 98.62 168 ASN A N 1
ATOM 1361 C CA . ASN A 1 168 ? 21.311 -0.950 1.896 1.00 98.62 168 ASN A CA 1
ATOM 1362 C C . ASN A 1 168 ? 21.251 -1.641 0.529 1.00 98.62 168 ASN A C 1
ATOM 1364 O O . ASN A 1 168 ? 21.705 -1.068 -0.463 1.00 98.62 168 ASN A O 1
ATOM 1368 N N . LEU A 1 169 ? 20.649 -2.832 0.454 1.00 97.81 169 LEU A N 1
ATOM 1369 C CA . LEU A 1 169 ? 20.406 -3.516 -0.817 1.00 97.81 169 LEU A CA 1
ATOM 1370 C C . LEU A 1 169 ? 19.520 -2.665 -1.736 1.00 97.81 169 LEU A C 1
ATOM 1372 O O . LEU A 1 169 ? 19.857 -2.442 -2.895 1.00 97.81 169 LEU A O 1
ATOM 1376 N N . ASN A 1 170 ? 18.422 -2.128 -1.206 1.00 97.88 170 ASN A N 1
ATOM 1377 C CA . ASN A 1 170 ? 17.500 -1.278 -1.950 1.00 97.88 170 ASN A CA 1
ATOM 1378 C C . ASN A 1 170 ? 18.178 0.010 -2.453 1.00 97.88 170 ASN A C 1
ATOM 1380 O O . ASN A 1 170 ? 17.907 0.448 -3.567 1.00 97.88 170 ASN A O 1
ATOM 1384 N N . THR A 1 171 ? 19.115 0.568 -1.678 1.00 98.31 171 THR A N 1
ATOM 1385 C CA . THR A 1 171 ? 19.953 1.709 -2.088 1.00 98.31 171 THR A CA 1
ATOM 1386 C C . THR A 1 171 ? 20.865 1.340 -3.262 1.00 98.31 171 THR A C 1
ATOM 1388 O O . THR A 1 171 ? 20.978 2.101 -4.223 1.00 98.31 171 THR A O 1
ATOM 1391 N N . ALA A 1 172 ? 21.505 0.167 -3.218 1.00 98.19 172 ALA A N 1
ATOM 1392 C CA . ALA A 1 172 ? 22.333 -0.320 -4.320 1.00 98.19 172 ALA A CA 1
ATOM 1393 C C . ALA A 1 172 ? 21.505 -0.523 -5.602 1.00 98.19 172 ALA A C 1
ATOM 1395 O O . ALA A 1 172 ? 21.919 -0.074 -6.670 1.00 98.19 172 ALA A O 1
ATOM 1396 N N . LEU A 1 173 ? 20.309 -1.113 -5.483 1.00 96.38 173 LEU A N 1
ATOM 1397 C CA . LEU A 1 173 ? 19.366 -1.271 -6.596 1.00 96.38 173 LEU A CA 1
ATOM 1398 C C . LEU A 1 173 ? 18.915 0.083 -7.161 1.00 96.38 173 LEU A C 1
ATOM 1400 O O . LEU A 1 173 ? 18.914 0.265 -8.372 1.00 96.38 173 LEU A O 1
ATOM 1404 N N . PHE A 1 174 ? 18.595 1.055 -6.303 1.00 96.62 174 PHE A N 1
ATOM 1405 C CA . PHE A 1 174 ? 18.240 2.419 -6.710 1.00 96.62 174 PHE A CA 1
ATOM 1406 C C . PHE A 1 174 ? 19.345 3.109 -7.510 1.00 96.62 174 PHE A C 1
ATOM 1408 O O . PHE A 1 174 ? 19.063 3.716 -8.540 1.00 96.62 174 PHE A O 1
ATOM 1415 N N . ASN A 1 175 ? 20.597 2.996 -7.066 1.00 96.50 175 ASN A N 1
ATOM 1416 C CA . ASN A 1 175 ? 21.729 3.620 -7.751 1.00 96.50 175 ASN A CA 1
ATOM 1417 C C . ASN A 1 175 ? 22.056 2.952 -9.095 1.00 96.50 175 ASN A C 1
ATOM 1419 O O . ASN A 1 175 ? 22.602 3.610 -9.978 1.00 96.50 175 ASN A O 1
ATOM 1423 N N . ALA A 1 176 ? 21.744 1.662 -9.243 1.00 96.19 176 ALA A N 1
ATOM 1424 C CA . ALA A 1 176 ? 21.939 0.913 -10.483 1.00 96.19 176 ALA A CA 1
ATOM 1425 C C . ALA A 1 176 ? 20.771 1.059 -11.478 1.00 96.19 176 ALA A C 1
ATOM 1427 O O . ALA A 1 176 ? 20.935 0.770 -12.662 1.00 96.19 176 ALA A O 1
ATOM 1428 N N . GLU A 1 177 ? 19.599 1.487 -11.010 1.00 95.00 177 GLU A N 1
ATOM 1429 C CA . GLU A 1 177 ? 18.399 1.637 -11.829 1.00 95.00 177 GLU A CA 1
ATOM 1430 C C . GLU A 1 177 ? 18.512 2.830 -12.783 1.00 95.00 177 GLU A C 1
ATOM 1432 O O . GLU A 1 177 ? 19.053 3.884 -12.444 1.00 95.00 177 GLU A O 1
ATOM 1437 N N . THR A 1 178 ? 17.962 2.684 -13.985 1.00 91.81 178 THR A N 1
ATOM 1438 C CA . THR A 1 178 ? 17.937 3.755 -14.997 1.00 91.81 178 THR A CA 1
ATOM 1439 C C . THR A 1 178 ? 16.529 4.267 -15.256 1.00 91.81 178 THR A C 1
ATOM 1441 O O . THR A 1 178 ? 16.368 5.424 -15.641 1.00 91.81 178 THR A O 1
ATOM 1444 N N . ASP A 1 179 ? 15.515 3.445 -14.991 1.00 89.56 179 ASP A N 1
ATOM 1445 C CA . ASP A 1 179 ? 14.119 3.826 -15.125 1.00 89.56 179 ASP A CA 1
ATOM 1446 C C . ASP A 1 179 ? 13.662 4.688 -13.931 1.00 89.56 179 ASP A C 1
ATOM 1448 O O . ASP A 1 179 ? 13.710 4.281 -12.767 1.00 89.56 179 ASP A O 1
ATOM 1452 N N . GLU A 1 180 ? 13.211 5.911 -14.217 1.00 88.81 180 GLU A N 1
ATOM 1453 C CA . GLU A 1 180 ? 12.817 6.884 -13.188 1.00 88.81 180 GLU A CA 1
ATOM 1454 C C . GLU A 1 180 ? 11.564 6.458 -12.404 1.00 88.81 180 GLU A C 1
ATOM 1456 O O . GLU A 1 180 ? 11.445 6.759 -11.211 1.00 88.81 180 GLU A O 1
ATOM 1461 N N . TYR A 1 181 ? 10.644 5.714 -13.028 1.00 89.94 181 T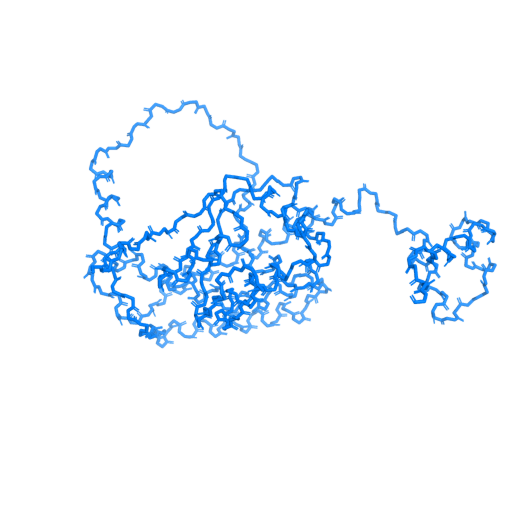YR A N 1
ATOM 1462 C CA . TYR A 1 181 ? 9.486 5.167 -12.325 1.00 89.94 181 TYR A CA 1
ATOM 1463 C C . TYR A 1 181 ? 9.937 4.127 -11.293 1.00 89.94 181 TYR A C 1
ATOM 1465 O O . TYR A 1 181 ? 9.549 4.218 -10.124 1.00 89.94 181 TYR A O 1
ATOM 1473 N N . MET A 1 182 ? 10.807 3.196 -11.687 1.00 93.44 182 MET A N 1
ATOM 1474 C CA . MET A 1 182 ? 11.333 2.156 -10.801 1.00 93.44 182 MET A CA 1
ATOM 1475 C C . MET A 1 182 ? 12.197 2.727 -9.674 1.00 93.44 182 MET A C 1
ATOM 1477 O O . MET A 1 182 ? 12.042 2.313 -8.524 1.00 93.44 182 MET A O 1
ATOM 1481 N N . LYS A 1 183 ? 13.022 3.746 -9.946 1.00 94.50 183 LYS A N 1
ATOM 1482 C CA . LYS A 1 183 ? 13.736 4.492 -8.896 1.00 94.50 183 LYS A CA 1
ATOM 1483 C C . LYS A 1 183 ? 12.783 5.031 -7.835 1.00 94.50 183 LYS A C 1
ATOM 1485 O O . LYS A 1 183 ? 12.999 4.842 -6.635 1.00 94.50 183 LYS A O 1
ATOM 1490 N N . ALA A 1 184 ? 11.708 5.686 -8.267 1.00 92.94 184 ALA A N 1
ATOM 1491 C CA . ALA A 1 184 ? 10.715 6.231 -7.354 1.00 92.94 184 ALA A CA 1
ATOM 1492 C C . ALA A 1 184 ? 9.983 5.125 -6.568 1.00 92.94 184 ALA A C 1
ATOM 1494 O O . ALA A 1 184 ? 9.699 5.324 -5.386 1.00 92.94 184 ALA A O 1
ATOM 1495 N N . VAL A 1 185 ? 9.733 3.954 -7.169 1.00 95.25 185 VAL A N 1
ATOM 1496 C CA . VAL A 1 185 ? 9.200 2.769 -6.470 1.00 95.25 185 VAL A CA 1
ATOM 1497 C C . VAL A 1 185 ? 10.155 2.299 -5.369 1.00 95.25 185 VAL A C 1
ATOM 1499 O O . VAL A 1 185 ? 9.727 2.133 -4.225 1.00 95.25 185 VAL A O 1
ATOM 1502 N N . TYR A 1 186 ? 11.450 2.148 -5.665 1.00 96.69 186 TYR A N 1
ATOM 1503 C CA . TYR A 1 186 ? 12.430 1.678 -4.679 1.00 96.69 186 TYR A CA 1
ATOM 1504 C C . TYR A 1 186 ? 12.499 2.604 -3.461 1.00 96.69 186 TYR A C 1
ATOM 1506 O O . TYR A 1 186 ? 12.498 2.121 -2.331 1.00 96.69 186 TYR A O 1
ATOM 1514 N N . GLN A 1 187 ? 12.428 3.924 -3.656 1.00 95.75 187 GLN A N 1
ATOM 1515 C CA . GLN A 1 187 ? 12.342 4.879 -2.541 1.00 95.75 187 GLN A CA 1
ATOM 1516 C C . GLN A 1 187 ? 11.087 4.682 -1.673 1.00 95.75 187 GLN A C 1
ATOM 1518 O O . GLN A 1 187 ? 11.111 4.940 -0.472 1.00 95.75 187 GLN A O 1
ATOM 1523 N N . LYS A 1 188 ? 9.949 4.262 -2.247 1.00 96.25 188 LYS A N 1
ATOM 1524 C CA . LYS A 1 188 ? 8.731 4.002 -1.455 1.00 96.25 188 LYS A CA 1
ATOM 1525 C C . LYS A 1 188 ? 8.804 2.685 -0.698 1.00 96.25 188 LYS A C 1
ATOM 1527 O O . LYS A 1 188 ? 8.221 2.595 0.385 1.00 96.25 188 LYS A O 1
ATOM 1532 N N . PHE A 1 189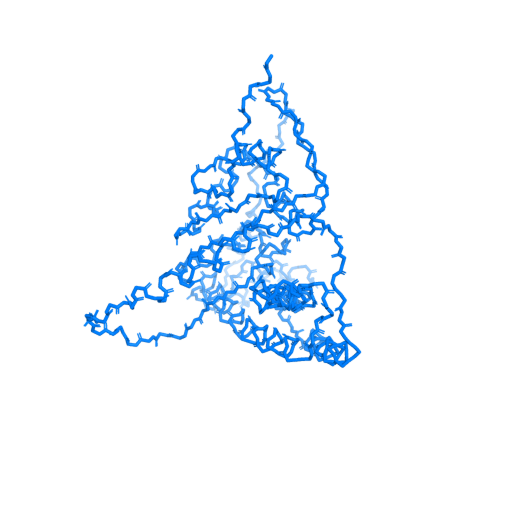 ? 9.539 1.700 -1.199 1.00 97.75 189 PHE A N 1
ATOM 1533 C CA . PHE A 1 189 ? 9.707 0.425 -0.509 1.00 97.75 189 PHE A CA 1
ATOM 1534 C C . PHE A 1 189 ? 10.385 0.538 0.856 1.00 97.75 189 PHE A C 1
ATOM 1536 O O . PHE A 1 189 ? 10.013 -0.206 1.762 1.00 97.75 189 PHE A O 1
ATOM 1543 N N . GLU A 1 190 ? 11.246 1.536 1.056 1.00 97.38 190 GLU A N 1
ATOM 1544 C CA . GLU A 1 190 ? 11.881 1.830 2.350 1.00 97.38 190 GLU A CA 1
ATOM 1545 C C . GLU A 1 190 ? 10.861 2.019 3.484 1.00 97.38 190 GLU A C 1
ATOM 1547 O O . GLU A 1 190 ? 11.062 1.536 4.595 1.00 97.38 190 GLU A O 1
ATOM 1552 N N . ILE A 1 191 ? 9.724 2.667 3.210 1.00 97.31 191 ILE A N 1
ATOM 1553 C CA . ILE A 1 191 ? 8.656 2.854 4.204 1.00 97.31 191 ILE A CA 1
ATOM 1554 C C . ILE A 1 191 ? 7.547 1.804 4.089 1.00 97.31 191 ILE A C 1
ATOM 1556 O O . ILE A 1 191 ? 6.928 1.452 5.094 1.00 97.31 191 ILE A O 1
ATOM 1560 N N . ILE A 1 192 ? 7.281 1.279 2.889 1.00 97.94 192 ILE A N 1
ATOM 1561 C CA . ILE A 1 192 ? 6.253 0.247 2.682 1.00 97.94 192 ILE A CA 1
ATOM 1562 C C . ILE A 1 192 ? 6.615 -1.038 3.434 1.00 97.94 192 ILE A C 1
ATOM 1564 O O . ILE A 1 192 ? 5.734 -1.610 4.074 1.00 97.94 192 ILE A O 1
ATOM 1568 N N . VAL A 1 193 ? 7.889 -1.448 3.448 1.00 98.56 193 VAL A N 1
ATOM 1569 C CA . VAL A 1 193 ? 8.330 -2.654 4.173 1.00 98.56 193 VAL A CA 1
ATOM 1570 C C . VAL A 1 193 ? 8.025 -2.571 5.674 1.00 98.56 193 VAL A C 1
ATOM 1572 O O . VAL A 1 193 ? 7.577 -3.545 6.279 1.00 98.56 193 VAL A O 1
ATOM 1575 N N . LEU A 1 194 ? 8.180 -1.383 6.270 1.00 98.38 194 LEU A N 1
ATOM 1576 C CA . LEU A 1 194 ? 7.879 -1.130 7.682 1.00 98.38 194 LEU A CA 1
ATOM 1577 C C . LEU A 1 194 ? 6.368 -1.115 7.945 1.00 98.38 194 LEU A C 1
ATOM 1579 O O . LEU A 1 194 ? 5.908 -1.620 8.968 1.00 98.38 194 LEU A O 1
ATOM 1583 N N . ARG A 1 195 ? 5.576 -0.569 7.013 1.00 96.94 195 ARG A N 1
ATOM 1584 C CA . ARG A 1 195 ? 4.106 -0.596 7.096 1.00 96.94 195 ARG A CA 1
ATOM 1585 C C . ARG A 1 195 ? 3.563 -2.020 6.998 1.00 96.94 195 ARG A C 1
ATOM 1587 O O . ARG A 1 195 ? 2.679 -2.376 7.769 1.00 96.94 195 ARG A O 1
ATOM 1594 N N . LEU A 1 196 ? 4.108 -2.834 6.095 1.00 98.19 196 LEU A N 1
ATOM 1595 C CA . LEU A 1 196 ? 3.761 -4.251 5.979 1.00 98.19 196 LEU A CA 1
ATOM 1596 C C . LEU A 1 196 ? 4.161 -5.020 7.239 1.00 98.19 196 LEU A C 1
ATOM 1598 O O . LEU A 1 196 ? 3.341 -5.768 7.763 1.00 98.19 196 LEU A O 1
ATOM 1602 N N . ALA A 1 197 ? 5.356 -4.771 7.784 1.00 98.44 197 ALA A N 1
ATOM 1603 C CA . ALA A 1 197 ? 5.781 -5.369 9.049 1.00 98.44 197 ALA A CA 1
ATOM 1604 C C . ALA A 1 197 ? 4.796 -5.052 10.186 1.00 98.44 197 ALA A C 1
ATOM 1606 O O . ALA A 1 197 ? 4.414 -5.944 10.937 1.00 98.44 197 ALA A O 1
ATOM 1607 N N . LEU A 1 198 ? 4.321 -3.805 10.277 1.00 96.38 198 LEU A N 1
ATOM 1608 C CA . LEU A 1 198 ? 3.313 -3.404 11.258 1.00 96.38 198 LEU A CA 1
ATOM 1609 C C . LEU A 1 198 ? 1.969 -4.126 11.053 1.00 96.38 198 LEU A C 1
ATOM 1611 O O . LEU A 1 198 ? 1.370 -4.582 12.025 1.00 96.38 198 LEU A O 1
ATOM 1615 N N . ILE A 1 199 ? 1.502 -4.256 9.807 1.00 95.75 199 ILE A N 1
ATOM 1616 C CA . ILE A 1 199 ? 0.256 -4.972 9.481 1.00 95.75 199 ILE A CA 1
ATOM 1617 C C . ILE A 1 199 ? 0.361 -6.447 9.882 1.00 95.75 199 ILE A C 1
ATOM 1619 O O . ILE A 1 199 ? -0.526 -6.961 10.565 1.00 95.75 199 ILE A O 1
ATOM 1623 N N . LEU A 1 200 ? 1.455 -7.113 9.505 1.00 97.62 200 LEU A N 1
ATOM 1624 C CA . LEU A 1 200 ? 1.713 -8.513 9.846 1.00 97.62 200 LEU A CA 1
ATOM 1625 C C . LEU A 1 200 ? 1.861 -8.712 11.358 1.00 97.62 200 LEU A C 1
ATOM 1627 O O . LEU A 1 200 ? 1.348 -9.682 11.907 1.00 97.62 200 LEU A O 1
ATOM 1631 N N . HIS A 1 201 ? 2.517 -7.778 12.048 1.00 97.19 201 HIS A N 1
ATOM 1632 C CA . HIS A 1 201 ? 2.672 -7.803 13.501 1.00 97.19 201 HIS A CA 1
ATOM 1633 C C . HIS A 1 201 ? 1.329 -7.731 14.224 1.00 97.19 201 HIS A C 1
ATOM 1635 O O . HIS A 1 201 ? 1.041 -8.560 15.085 1.00 97.19 201 HIS A O 1
ATOM 1641 N N . VAL A 1 202 ? 0.487 -6.766 13.843 1.00 95.06 202 VAL A N 1
ATOM 1642 C CA . VAL A 1 202 ? -0.863 -6.633 14.401 1.00 95.06 202 VAL A CA 1
ATOM 1643 C C . VAL A 1 202 ? -1.674 -7.888 14.093 1.00 95.06 202 VAL A C 1
ATOM 1645 O O . VAL A 1 202 ? -2.257 -8.461 15.005 1.00 95.06 202 VAL A O 1
ATOM 1648 N N . SER A 1 203 ? -1.651 -8.364 12.847 1.00 94.81 203 SER A N 1
ATOM 1649 C CA . SER A 1 203 ? -2.330 -9.598 12.436 1.00 94.81 203 SER A CA 1
ATOM 1650 C C . SER A 1 203 ? -1.912 -10.807 13.282 1.00 94.81 203 SER A C 1
ATOM 1652 O O . SER A 1 203 ? -2.767 -11.554 13.753 1.00 94.81 203 SER A O 1
ATOM 1654 N N . LYS A 1 204 ? -0.612 -10.964 13.550 1.00 95.12 204 LYS A N 1
ATOM 1655 C CA . LYS A 1 204 ? -0.061 -12.073 14.337 1.00 95.12 204 LYS A CA 1
ATOM 1656 C C . LYS A 1 204 ? -0.494 -12.045 15.805 1.00 95.12 204 LYS A C 1
ATOM 1658 O O . LYS A 1 204 ? -0.738 -13.102 16.378 1.00 95.12 204 LYS A O 1
ATOM 1663 N N . TYR A 1 205 ? -0.567 -10.863 16.417 1.00 94.88 205 TYR A N 1
ATOM 1664 C CA . TYR A 1 205 ? -0.745 -10.726 17.869 1.00 94.88 205 TYR A CA 1
ATOM 1665 C C . TYR A 1 205 ? -2.110 -10.197 18.309 1.00 94.88 205 TYR A C 1
ATOM 1667 O O . TYR A 1 205 ? -2.346 -10.074 19.511 1.00 94.88 205 TYR A O 1
ATOM 1675 N N . VAL A 1 206 ? -3.025 -9.897 17.381 1.00 94.12 206 VAL A N 1
ATOM 1676 C CA . VAL A 1 206 ? -4.329 -9.316 17.734 1.00 94.12 206 VAL A CA 1
ATOM 1677 C C . VAL A 1 206 ? -5.156 -10.225 18.642 1.00 94.12 206 VAL A C 1
ATOM 1679 O O . VAL A 1 206 ? -5.753 -9.738 19.596 1.00 94.12 206 VAL A O 1
ATOM 1682 N N . LEU A 1 207 ? -5.130 -11.540 18.409 1.00 93.31 207 LEU A N 1
ATOM 1683 C CA . LEU A 1 207 ? -5.863 -12.505 19.232 1.00 93.31 207 LEU A CA 1
ATOM 1684 C C . LEU A 1 207 ? -5.189 -12.771 20.584 1.00 93.31 207 LEU A C 1
ATOM 1686 O O . LEU A 1 207 ? -5.878 -13.025 21.565 1.00 93.31 207 LEU A O 1
ATOM 1690 N N . SER A 1 208 ? -3.856 -12.686 20.669 1.00 92.56 208 SER A N 1
ATOM 1691 C CA . SER A 1 208 ? -3.141 -12.862 21.943 1.00 92.56 208 SER A CA 1
ATOM 1692 C C . SER A 1 208 ? -3.092 -11.588 22.792 1.00 92.56 208 SER A C 1
ATOM 1694 O O . SER A 1 208 ? -2.658 -11.635 23.941 1.00 92.56 208 SER A O 1
ATOM 1696 N N . GLY A 1 209 ? -3.492 -10.438 22.235 1.00 89.75 209 GLY A N 1
ATOM 1697 C CA . GLY A 1 209 ? -3.418 -9.131 22.893 1.00 89.75 209 GLY A CA 1
ATOM 1698 C C . GLY A 1 209 ? -1.998 -8.569 23.025 1.00 89.75 209 GLY A C 1
ATOM 1699 O O . GLY A 1 209 ? -1.803 -7.527 23.645 1.00 89.75 209 GLY A O 1
ATOM 1700 N N . GLN A 1 210 ? -0.988 -9.210 22.431 1.00 90.31 210 GLN A N 1
ATOM 1701 C CA . GLN A 1 210 ? 0.428 -8.855 22.608 1.00 90.31 210 GLN A CA 1
ATOM 1702 C C . GLN A 1 210 ? 0.945 -7.889 21.530 1.00 90.31 210 GLN A C 1
ATOM 1704 O O . GLN A 1 210 ? 2.093 -7.974 21.096 1.00 90.31 210 G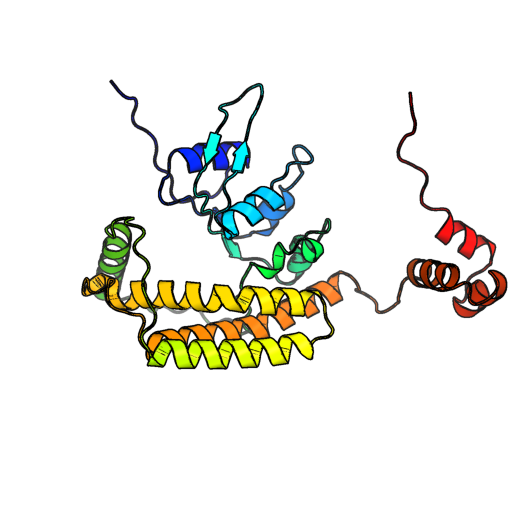LN A O 1
ATOM 1709 N N . ILE A 1 211 ? 0.103 -6.969 21.060 1.00 91.44 211 ILE A N 1
ATOM 1710 C CA . ILE A 1 211 ? 0.448 -6.054 19.961 1.00 91.44 211 ILE A CA 1
ATOM 1711 C C . ILE A 1 211 ? 1.576 -5.087 20.362 1.00 91.44 211 ILE A C 1
ATOM 1713 O O . ILE A 1 211 ? 2.354 -4.667 19.514 1.00 91.44 211 ILE A O 1
ATOM 1717 N N . GLU A 1 212 ? 1.714 -4.753 21.646 1.00 91.12 212 GLU A N 1
ATOM 1718 C CA . GLU A 1 212 ? 2.691 -3.757 22.122 1.00 91.12 212 GLU A CA 1
ATOM 1719 C C . GLU A 1 212 ? 4.150 -4.234 22.089 1.00 91.12 212 GLU A C 1
ATOM 1721 O O . GLU A 1 212 ? 5.067 -3.427 22.250 1.00 91.12 212 GLU A O 1
ATOM 1726 N N . GLN A 1 213 ? 4.388 -5.530 21.882 1.00 93.94 213 GLN A N 1
ATOM 1727 C CA . GLN A 1 213 ? 5.748 -6.051 21.808 1.00 93.94 213 GLN A CA 1
ATOM 1728 C C . GLN A 1 213 ? 6.470 -5.572 20.535 1.00 93.94 213 GLN A C 1
ATOM 1730 O O . GLN A 1 213 ? 5.816 -5.255 19.538 1.00 93.94 213 GLN A O 1
ATOM 1735 N N . PRO A 1 214 ? 7.814 -5.554 20.518 1.00 97.44 214 PRO A N 1
ATOM 1736 C CA . PRO A 1 214 ? 8.560 -5.199 19.319 1.00 97.44 214 PRO A CA 1
ATOM 1737 C C . PRO A 1 214 ? 8.295 -6.158 18.152 1.00 97.44 214 PRO A C 1
ATOM 1739 O O . PRO A 1 214 ? 8.083 -7.356 18.353 1.00 97.44 214 PRO A O 1
ATOM 1742 N N . ILE A 1 215 ? 8.389 -5.640 16.928 1.00 98.44 215 ILE A N 1
ATOM 1743 C CA . ILE A 1 215 ? 8.378 -6.445 15.703 1.00 98.44 215 ILE A CA 1
ATOM 1744 C C . ILE A 1 215 ? 9.598 -7.365 15.723 1.00 98.44 215 ILE A C 1
ATOM 1746 O O . ILE A 1 215 ? 10.738 -6.905 15.842 1.00 98.44 215 ILE A O 1
ATOM 1750 N N . GLN A 1 216 ? 9.340 -8.665 15.614 1.00 98.44 216 GLN A N 1
ATOM 1751 C CA . GLN A 1 216 ? 10.356 -9.713 15.657 1.00 98.44 216 GLN A CA 1
ATOM 1752 C C . GLN A 1 216 ? 10.936 -10.016 14.264 1.00 98.44 216 GLN A C 1
ATOM 1754 O O . GLN A 1 216 ? 10.318 -9.654 13.255 1.00 98.44 216 GLN A O 1
ATOM 1759 N N . PRO A 1 217 ? 12.119 -10.659 14.180 1.00 98.69 217 PRO A N 1
ATOM 1760 C CA . PRO A 1 217 ? 12.812 -10.903 12.914 1.00 98.69 217 PRO A CA 1
ATOM 1761 C C . PRO A 1 217 ? 11.975 -11.665 11.891 1.00 98.69 217 PRO A C 1
ATOM 1763 O O . PRO A 1 217 ? 12.055 -11.365 10.707 1.00 98.69 217 PRO A O 1
ATOM 1766 N N . GLU A 1 218 ? 11.123 -12.591 12.331 1.00 98.38 218 GLU A N 1
ATOM 1767 C CA . GLU A 1 218 ? 10.300 -13.408 11.433 1.00 98.38 218 GLU A CA 1
ATOM 1768 C C . GLU A 1 218 ? 9.249 -12.550 10.717 1.00 98.38 218 GLU A C 1
ATOM 1770 O O . GLU A 1 218 ? 9.010 -12.713 9.525 1.00 98.38 218 GLU A O 1
ATOM 1775 N N . VAL A 1 219 ? 8.651 -11.588 11.432 1.00 98.56 219 VAL A N 1
ATOM 1776 C CA . VAL A 1 219 ? 7.679 -10.645 10.855 1.00 98.56 219 VAL A CA 1
ATOM 1777 C C . VAL A 1 219 ? 8.368 -9.680 9.890 1.00 98.56 219 VAL A C 1
ATOM 1779 O O . VAL A 1 219 ? 7.814 -9.361 8.839 1.00 98.56 219 VAL A O 1
ATOM 1782 N N . MET A 1 220 ? 9.579 -9.233 10.231 1.00 98.69 220 MET A N 1
ATOM 1783 C CA . MET A 1 220 ? 10.373 -8.370 9.357 1.00 98.69 220 MET A CA 1
ATOM 1784 C C . MET A 1 220 ? 10.841 -9.108 8.092 1.00 98.69 220 MET A C 1
ATOM 1786 O O . MET A 1 220 ? 10.800 -8.535 7.010 1.00 98.69 220 MET A O 1
ATOM 1790 N N . SER A 1 221 ? 11.243 -10.378 8.198 1.00 98.56 221 SER A N 1
ATOM 1791 C CA . SER A 1 221 ? 11.598 -11.210 7.039 1.00 98.56 221 SER A CA 1
ATOM 1792 C C . SER A 1 221 ? 10.404 -11.378 6.103 1.00 98.56 221 SER A C 1
ATOM 1794 O O . SER A 1 221 ? 10.511 -11.086 4.916 1.00 98.56 221 SER A O 1
ATOM 1796 N N . ALA A 1 222 ? 9.236 -11.735 6.647 1.00 98.44 222 ALA A N 1
ATOM 1797 C CA . ALA A 1 222 ? 8.017 -11.883 5.859 1.00 98.44 222 ALA A CA 1
ATOM 1798 C C . ALA A 1 222 ? 7.620 -10.578 5.146 1.00 98.44 222 ALA A C 1
ATOM 1800 O O . ALA A 1 222 ? 7.193 -10.604 3.992 1.00 98.44 222 ALA A O 1
ATOM 1801 N N . SER A 1 223 ? 7.785 -9.415 5.791 1.00 98.62 223 SER A N 1
ATOM 1802 C CA . SER A 1 223 ? 7.498 -8.136 5.135 1.00 98.62 223 SER A CA 1
ATOM 1803 C C . SER A 1 223 ? 8.496 -7.802 4.023 1.00 98.62 223 SER A C 1
ATOM 1805 O O . SER A 1 223 ? 8.083 -7.250 3.004 1.00 98.62 223 SER A O 1
ATOM 1807 N N . ILE A 1 224 ? 9.777 -8.156 4.183 1.00 98.50 224 ILE A N 1
ATOM 1808 C CA . ILE A 1 224 ? 10.800 -8.028 3.133 1.00 98.50 224 ILE A CA 1
ATOM 1809 C C . ILE A 1 224 ? 10.445 -8.923 1.943 1.00 98.50 224 ILE A C 1
ATOM 1811 O O . ILE A 1 224 ? 10.400 -8.432 0.820 1.00 98.50 224 ILE A O 1
ATOM 1815 N N . GLU A 1 225 ? 10.108 -10.193 2.177 1.00 97.81 225 GLU A N 1
ATOM 1816 C CA . GLU A 1 225 ? 9.695 -11.133 1.124 1.00 97.81 225 GLU A CA 1
ATOM 1817 C C . GLU A 1 225 ? 8.483 -10.615 0.335 1.00 97.81 225 GLU A C 1
ATOM 1819 O O . GLU A 1 225 ? 8.480 -10.637 -0.898 1.00 97.81 225 GLU A O 1
ATOM 1824 N N . MET A 1 226 ? 7.478 -10.064 1.026 1.00 98.00 226 MET A N 1
ATOM 1825 C CA . MET A 1 226 ? 6.332 -9.427 0.370 1.00 98.00 226 MET A CA 1
ATOM 1826 C C . MET A 1 226 ? 6.750 -8.234 -0.498 1.00 98.00 226 MET A C 1
ATOM 1828 O O . MET A 1 226 ? 6.239 -8.071 -1.605 1.00 98.00 226 MET A O 1
ATOM 1832 N N . VAL A 1 227 ? 7.664 -7.386 -0.019 1.00 97.62 227 VAL A N 1
ATOM 1833 C CA . VAL A 1 227 ? 8.154 -6.239 -0.797 1.00 97.62 227 VAL A CA 1
ATOM 1834 C C . VAL A 1 227 ? 8.957 -6.676 -2.013 1.00 97.62 227 VAL A C 1
ATOM 1836 O O . VAL A 1 227 ? 8.796 -6.072 -3.069 1.00 97.62 227 VAL A O 1
ATOM 1839 N N . GLU A 1 228 ? 9.759 -7.733 -1.916 1.00 96.69 228 GLU A N 1
ATOM 1840 C CA . GLU A 1 228 ? 10.483 -8.263 -3.073 1.00 96.69 228 GLU A CA 1
ATOM 1841 C C . GLU A 1 228 ? 9.529 -8.838 -4.129 1.00 96.69 228 GLU A C 1
ATOM 1843 O O . GLU A 1 228 ? 9.704 -8.578 -5.321 1.00 96.69 228 GLU A O 1
ATOM 1848 N N . TYR A 1 229 ? 8.435 -9.489 -3.718 1.00 95.75 229 TYR A N 1
ATOM 1849 C CA . TYR A 1 229 ? 7.346 -9.816 -4.644 1.00 95.75 229 TYR A CA 1
ATOM 1850 C C . TYR A 1 229 ? 6.763 -8.553 -5.301 1.00 95.75 229 TYR A C 1
ATOM 1852 O O . TYR A 1 229 ? 6.632 -8.492 -6.526 1.00 95.75 229 TYR A O 1
ATOM 1860 N N . PHE A 1 230 ? 6.472 -7.508 -4.518 1.00 96.56 230 PHE A N 1
ATOM 1861 C CA . PHE A 1 230 ? 5.945 -6.251 -5.060 1.00 96.56 230 PHE A CA 1
ATOM 1862 C C . PHE A 1 230 ? 6.936 -5.497 -5.954 1.00 96.56 230 PHE A C 1
ATOM 1864 O O . PHE A 1 230 ? 6.515 -4.743 -6.829 1.00 96.56 230 PHE A O 1
ATOM 1871 N N . ARG A 1 231 ? 8.244 -5.703 -5.782 1.00 95.06 231 ARG A N 1
ATOM 1872 C CA . ARG A 1 231 ? 9.277 -5.168 -6.673 1.00 95.06 231 ARG A CA 1
ATOM 1873 C C . ARG A 1 231 ? 9.178 -5.789 -8.057 1.00 95.06 231 ARG A C 1
ATOM 1875 O O . ARG A 1 231 ? 9.168 -5.061 -9.048 1.00 95.06 231 ARG A O 1
ATOM 1882 N N . ILE A 1 232 ? 9.041 -7.112 -8.116 1.00 93.38 232 ILE A N 1
ATOM 1883 C CA . ILE A 1 232 ? 8.878 -7.854 -9.371 1.00 93.38 232 ILE A CA 1
ATOM 1884 C C . ILE A 1 232 ? 7.572 -7.441 -10.061 1.00 93.38 232 ILE A C 1
ATOM 1886 O O . ILE A 1 232 ? 7.556 -7.135 -11.254 1.00 93.38 232 ILE A O 1
ATOM 1890 N N . THR A 1 233 ? 6.463 -7.356 -9.323 1.00 94.31 233 THR A N 1
ATOM 1891 C CA . THR A 1 233 ? 5.187 -6.945 -9.926 1.00 94.31 233 THR A CA 1
ATOM 1892 C C . THR A 1 233 ? 5.174 -5.474 -10.340 1.00 94.31 233 THR A C 1
ATOM 1894 O O . THR A 1 233 ? 4.544 -5.143 -11.343 1.00 94.31 233 THR A O 1
ATOM 1897 N N . ALA A 1 234 ? 5.903 -4.589 -9.653 1.00 93.75 234 ALA A N 1
ATOM 1898 C CA . ALA A 1 234 ? 6.077 -3.204 -10.087 1.00 93.75 234 ALA A CA 1
ATOM 1899 C C . ALA A 1 234 ? 6.797 -3.110 -11.442 1.00 93.75 234 ALA A C 1
ATOM 1901 O O . ALA A 1 234 ? 6.407 -2.284 -12.268 1.00 93.75 234 ALA A O 1
ATOM 1902 N N . GLN A 1 235 ? 7.767 -3.990 -11.717 1.00 91.56 235 GLN A N 1
ATOM 1903 C CA . GLN A 1 235 ? 8.389 -4.093 -13.044 1.00 91.56 235 GLN A CA 1
ATOM 1904 C C . GLN A 1 235 ? 7.375 -4.546 -14.104 1.00 91.56 235 GLN A C 1
ATOM 1906 O O . GLN A 1 235 ? 7.303 -3.936 -15.170 1.00 91.56 235 GLN A O 1
ATOM 1911 N N . LYS A 1 236 ? 6.528 -5.547 -13.802 1.00 91.75 236 LYS A N 1
ATOM 1912 C CA . LYS A 1 236 ? 5.429 -5.963 -14.702 1.00 91.75 236 LYS A CA 1
ATOM 1913 C C . LYS A 1 236 ? 4.487 -4.798 -15.015 1.00 91.75 236 LYS A C 1
ATOM 1915 O O . LYS A 1 236 ? 4.114 -4.602 -16.170 1.00 91.75 236 LYS A O 1
ATOM 1920 N N . VAL A 1 237 ? 4.125 -4.004 -14.004 1.00 92.38 237 VAL A N 1
ATOM 1921 C CA . VAL A 1 237 ? 3.300 -2.797 -14.177 1.00 92.38 237 VAL A CA 1
ATOM 1922 C C . VAL A 1 237 ? 4.004 -1.770 -15.062 1.00 92.38 237 VAL A C 1
ATOM 1924 O O . VAL A 1 237 ? 3.383 -1.266 -15.997 1.00 92.38 237 VAL A O 1
ATOM 1927 N N . ASN A 1 238 ? 5.289 -1.494 -14.823 1.00 90.50 238 ASN A N 1
ATOM 1928 C CA . ASN A 1 238 ? 6.053 -0.535 -15.620 1.00 90.50 238 ASN A CA 1
ATOM 1929 C C . ASN A 1 238 ? 6.102 -0.938 -17.105 1.00 90.50 238 ASN A C 1
ATOM 1931 O O . ASN A 1 238 ? 5.790 -0.137 -17.985 1.00 90.50 238 ASN A O 1
ATOM 1935 N N . ILE A 1 239 ? 6.393 -2.214 -17.383 1.00 89.19 239 ILE A N 1
ATOM 1936 C CA . ILE A 1 239 ? 6.403 -2.769 -18.745 1.00 89.19 239 ILE A CA 1
ATOM 1937 C C . ILE A 1 239 ? 5.023 -2.629 -19.399 1.00 89.19 239 ILE A C 1
ATOM 1939 O O . ILE A 1 239 ? 4.927 -2.149 -20.529 1.00 89.19 239 ILE A O 1
ATOM 1943 N N . GLN A 1 240 ? 3.952 -2.997 -18.688 1.00 88.50 240 GLN A N 1
ATOM 1944 C CA . GLN A 1 240 ? 2.582 -2.918 -19.201 1.00 88.50 240 GLN A CA 1
ATOM 1945 C C . GLN A 1 240 ? 2.185 -1.480 -19.572 1.00 88.50 240 GLN A C 1
ATOM 1947 O O . GLN A 1 240 ? 1.537 -1.245 -20.593 1.00 88.50 240 GLN A O 1
ATOM 1952 N N . ILE A 1 241 ? 2.582 -0.504 -18.754 1.00 85.81 241 ILE A N 1
ATOM 1953 C CA . ILE A 1 241 ? 2.333 0.916 -19.019 1.00 85.81 241 ILE A CA 1
ATOM 1954 C C . ILE A 1 241 ? 3.153 1.384 -20.223 1.00 85.81 241 ILE A C 1
ATOM 1956 O O . ILE A 1 241 ? 2.601 2.032 -21.113 1.00 85.81 241 ILE A O 1
ATOM 1960 N N . GLY A 1 242 ? 4.435 1.017 -20.290 1.00 81.19 242 GLY A N 1
ATOM 1961 C CA . GLY A 1 242 ? 5.309 1.337 -21.418 1.00 81.19 242 GLY A CA 1
ATOM 1962 C C . GLY A 1 242 ? 4.768 0.815 -22.752 1.00 81.19 242 GLY A C 1
ATOM 1963 O O . GLY A 1 242 ? 4.713 1.566 -23.725 1.00 81.19 242 GLY A O 1
ATOM 1964 N N . GLN A 1 243 ? 4.282 -0.430 -22.786 1.00 76.31 243 GLN A N 1
ATOM 1965 C CA . GLN A 1 243 ? 3.655 -1.035 -23.970 1.00 76.31 243 GLN A CA 1
ATOM 1966 C C . GLN A 1 243 ? 2.358 -0.324 -24.382 1.00 76.31 243 GLN A C 1
ATOM 1968 O O . GLN A 1 243 ? 2.113 -0.123 -25.568 1.00 76.31 243 GLN A O 1
ATOM 1973 N N . ALA A 1 244 ? 1.532 0.089 -23.420 1.00 66.44 244 ALA A N 1
ATOM 1974 C CA . ALA A 1 244 ? 0.280 0.790 -23.701 1.00 66.44 244 ALA A CA 1
ATOM 1975 C C . ALA A 1 244 ? 0.491 2.238 -24.186 1.00 66.44 244 ALA A C 1
ATOM 1977 O O . ALA A 1 244 ? -0.297 2.737 -24.988 1.00 66.44 244 ALA A O 1
ATOM 1978 N N . ILE A 1 245 ? 1.542 2.917 -23.709 1.00 61.34 245 ILE A N 1
ATOM 1979 C CA . ILE A 1 245 ? 1.907 4.282 -24.133 1.00 61.34 245 ILE A CA 1
ATOM 1980 C C . ILE A 1 245 ? 2.682 4.260 -25.459 1.00 61.34 245 ILE A C 1
ATOM 1982 O O . ILE A 1 245 ? 2.555 5.187 -26.258 1.00 61.34 245 ILE A O 1
ATOM 1986 N N . SER A 1 246 ? 3.419 3.180 -25.733 1.00 53.97 246 SER A N 1
ATOM 1987 C CA . SER A 1 246 ? 4.133 2.943 -26.993 1.00 53.97 246 SER A CA 1
ATOM 1988 C C . SER A 1 246 ? 3.667 1.646 -27.679 1.00 53.97 246 SER A C 1
ATOM 1990 O O . SER A 1 246 ? 4.453 0.702 -27.773 1.00 53.97 246 SER A O 1
ATOM 1992 N N . PRO A 1 247 ? 2.431 1.575 -28.228 1.00 46.72 247 PRO A N 1
ATOM 1993 C CA . PRO A 1 247 ? 1.930 0.369 -28.908 1.00 46.72 247 PRO A CA 1
ATOM 1994 C C . PRO A 1 247 ? 2.755 -0.014 -30.148 1.00 46.72 247 PRO A C 1
ATOM 1996 O O . PRO A 1 247 ? 2.673 -1.128 -30.655 1.00 46.72 247 PRO A O 1
ATOM 1999 N N . SER A 1 248 ? 3.569 0.922 -30.638 1.00 42.69 248 SER A N 1
ATOM 2000 C CA . SER A 1 248 ? 4.592 0.717 -31.652 1.00 42.69 248 SER A CA 1
ATOM 2001 C C . SER A 1 248 ? 5.857 1.435 -31.198 1.00 42.69 248 SER A C 1
ATOM 2003 O O . SER A 1 248 ? 5.815 2.648 -30.990 1.00 42.69 248 SER A O 1
ATOM 2005 N N . GLY A 1 249 ? 6.976 0.723 -31.077 1.00 41.44 249 GLY A N 1
ATOM 2006 C CA . GLY A 1 249 ? 8.300 1.286 -30.800 1.00 41.44 249 GLY A CA 1
ATOM 2007 C C . GLY A 1 249 ? 8.830 2.174 -31.932 1.00 41.44 249 GLY A C 1
ATOM 2008 O O . GLY A 1 249 ? 9.838 1.863 -32.558 1.00 41.44 249 GLY A O 1
ATOM 2009 N N . LYS A 1 250 ? 8.157 3.288 -32.211 1.00 44.31 250 LYS A N 1
ATOM 2010 C CA . LYS A 1 250 ? 8.705 4.416 -32.954 1.00 44.31 250 LYS A CA 1
ATOM 2011 C C . LYS A 1 250 ? 8.641 5.614 -32.026 1.00 44.31 250 LYS A C 1
ATOM 2013 O O . LYS A 1 250 ? 7.558 6.117 -31.747 1.00 44.31 250 LYS A O 1
ATOM 2018 N N . LEU A 1 251 ? 9.814 6.051 -31.563 1.00 55.00 251 LEU A N 1
ATOM 2019 C CA . LEU A 1 251 ? 10.011 7.425 -31.108 1.00 55.00 251 LEU A CA 1
ATOM 2020 C C . LEU A 1 251 ? 9.280 8.333 -32.097 1.00 55.00 251 LEU A C 1
ATOM 2022 O O . LEU A 1 251 ? 9.554 8.259 -33.299 1.00 55.00 251 LEU A O 1
ATOM 2026 N N . ASP A 1 252 ? 8.312 9.122 -31.630 1.00 67.38 252 ASP A N 1
ATOM 2027 C CA . ASP A 1 252 ? 7.618 10.000 -32.556 1.00 67.38 252 ASP A CA 1
ATOM 2028 C C . ASP A 1 252 ? 8.642 10.992 -33.134 1.00 67.38 252 ASP A C 1
ATOM 2030 O O . ASP A 1 252 ? 9.536 11.508 -32.450 1.00 67.38 252 ASP A O 1
ATOM 2034 N N . ASN A 1 253 ? 8.565 11.233 -34.442 1.00 71.50 253 ASN A N 1
ATOM 2035 C CA . ASN A 1 253 ? 9.519 12.117 -35.116 1.00 71.50 253 ASN A CA 1
ATOM 2036 C C . ASN A 1 253 ? 9.525 13.527 -34.495 1.00 71.50 253 ASN A C 1
ATOM 2038 O O . ASN A 1 253 ? 10.484 14.276 -34.661 1.00 71.50 253 ASN A O 1
ATOM 2042 N N . ARG A 1 254 ? 8.475 13.886 -33.749 1.00 72.31 254 ARG A N 1
ATOM 2043 C CA . ARG A 1 254 ? 8.327 15.157 -33.044 1.00 72.31 254 ARG A CA 1
ATOM 2044 C C . ARG A 1 254 ? 9.271 15.285 -31.849 1.00 72.31 254 ARG A C 1
ATOM 2046 O O . ARG A 1 254 ? 9.941 16.309 -31.715 1.00 72.31 254 ARG A O 1
ATOM 2053 N N . SER A 1 255 ? 9.324 14.280 -30.987 1.00 65.25 255 SER A N 1
ATOM 2054 C CA . SER A 1 255 ? 10.136 14.268 -29.769 1.00 65.25 255 SER A CA 1
ATOM 2055 C C . SER A 1 255 ? 11.614 14.237 -30.133 1.00 65.25 255 SER A C 1
ATOM 2057 O O . SER A 1 255 ? 12.402 15.013 -29.591 1.00 65.25 255 SER A O 1
ATOM 2059 N N . VAL A 1 256 ? 11.967 13.444 -31.151 1.00 72.06 256 VAL A N 1
ATOM 2060 C CA . VAL A 1 256 ? 13.327 13.406 -31.707 1.00 72.06 256 VAL A CA 1
ATOM 2061 C C . VAL A 1 256 ? 13.695 14.750 -32.348 1.00 72.06 256 VAL A C 1
ATOM 2063 O O . VAL A 1 256 ? 14.770 15.284 -32.074 1.00 72.06 256 VAL A O 1
ATOM 2066 N N . ALA A 1 257 ? 12.795 15.359 -33.132 1.00 72.81 257 ALA A N 1
ATOM 2067 C CA . ALA A 1 257 ? 13.032 16.670 -33.742 1.00 72.81 257 ALA A CA 1
ATOM 2068 C C . ALA A 1 257 ? 13.272 17.782 -32.708 1.00 72.81 257 ALA A C 1
ATOM 2070 O O . ALA A 1 257 ? 14.203 18.573 -32.867 1.00 72.81 257 ALA A O 1
ATOM 2071 N N . LYS A 1 258 ? 12.462 17.852 -31.641 1.00 71.31 258 LYS A N 1
ATOM 2072 C CA . LYS A 1 258 ? 12.611 18.866 -30.581 1.00 71.31 258 LYS A CA 1
ATOM 2073 C C . LYS A 1 258 ? 13.937 18.722 -29.833 1.00 71.31 258 LYS A C 1
ATOM 2075 O O . LYS A 1 258 ? 14.620 19.722 -29.612 1.00 71.31 258 LYS A O 1
ATOM 2080 N N . TYR A 1 259 ? 14.315 17.490 -29.497 1.00 71.19 259 TYR A N 1
ATOM 2081 C CA . TYR A 1 259 ? 15.564 17.193 -28.800 1.00 71.19 259 TYR A CA 1
ATOM 2082 C C . TYR A 1 259 ? 16.802 17.553 -29.641 1.00 71.19 259 TYR A C 1
ATOM 2084 O O . TYR A 1 259 ? 17.694 18.260 -29.170 1.00 71.19 259 TYR A O 1
ATOM 2092 N N . LEU A 1 260 ? 16.832 17.160 -30.921 1.00 73.62 260 LEU A N 1
ATOM 2093 C CA . LEU A 1 260 ? 17.947 17.476 -31.826 1.00 73.62 260 LEU A CA 1
ATOM 2094 C C . LEU A 1 260 ? 18.106 18.988 -32.063 1.00 73.62 260 LEU A C 1
ATOM 2096 O O . LEU A 1 260 ? 19.229 19.493 -32.118 1.00 73.62 260 LEU A O 1
ATOM 2100 N N . MET A 1 261 ? 16.992 19.723 -32.139 1.00 71.06 261 MET A N 1
ATOM 2101 C CA . MET A 1 261 ? 16.996 21.184 -32.278 1.00 71.06 261 MET A CA 1
ATOM 2102 C C . MET A 1 261 ? 17.504 21.894 -31.015 1.00 71.06 261 MET A C 1
ATOM 2104 O O . MET A 1 261 ? 18.247 22.870 -31.127 1.00 71.06 261 MET A O 1
ATOM 2108 N N . GLN A 1 262 ? 17.170 21.395 -29.817 1.00 70.00 262 GLN A N 1
ATOM 2109 C CA . GLN A 1 262 ? 17.690 21.926 -28.547 1.00 70.00 262 GLN A CA 1
ATOM 2110 C C . GLN A 1 262 ? 19.205 21.761 -28.413 1.00 70.00 262 GLN A C 1
ATOM 2112 O O . GLN A 1 262 ? 19.881 22.664 -27.922 1.00 70.00 262 GLN A O 1
ATOM 2117 N N . LEU A 1 263 ? 19.755 20.648 -28.901 1.00 69.31 263 LEU A N 1
ATOM 2118 C CA . LEU A 1 263 ? 21.196 20.396 -28.887 1.00 69.31 263 LEU A CA 1
ATOM 2119 C C . LEU A 1 263 ? 21.984 21.262 -29.887 1.00 69.31 263 LEU A C 1
ATOM 2121 O O . LEU A 1 263 ? 23.211 21.167 -29.921 1.00 69.31 263 LEU A O 1
ATOM 2125 N N . LYS A 1 264 ? 21.309 22.076 -30.720 1.00 63.41 264 LYS A N 1
ATOM 2126 C CA . LYS A 1 264 ? 21.895 22.860 -31.830 1.00 63.41 264 LYS A CA 1
ATOM 2127 C C . LYS A 1 264 ? 22.798 22.030 -32.759 1.00 63.41 264 LYS A C 1
ATOM 2129 O O . LYS A 1 264 ? 23.675 22.572 -33.433 1.00 63.41 264 LYS A O 1
ATOM 2134 N N . LYS A 1 265 ? 22.602 20.709 -32.806 1.00 56.88 265 LYS A N 1
ATOM 2135 C CA . LYS A 1 265 ? 23.387 19.794 -33.636 1.00 56.88 265 LYS A CA 1
ATOM 2136 C C . LYS A 1 265 ? 22.691 19.610 -34.981 1.00 56.88 265 LYS A C 1
ATOM 2138 O O . LYS A 1 265 ? 21.781 18.801 -35.115 1.00 56.88 265 LYS A O 1
ATOM 2143 N N . GLY A 1 266 ? 23.165 20.346 -35.984 1.00 62.44 266 GLY A N 1
ATOM 2144 C CA . GLY A 1 266 ? 22.732 20.208 -37.376 1.00 62.44 266 GLY A CA 1
ATOM 2145 C C . GLY A 1 266 ? 21.653 21.204 -37.806 1.00 62.44 266 GLY A C 1
ATOM 2146 O O . GLY A 1 266 ? 20.975 21.834 -36.999 1.00 62.44 266 GLY A O 1
ATOM 2147 N N . THR A 1 267 ? 21.521 21.381 -39.120 1.00 76.50 267 THR A N 1
ATOM 2148 C CA . THR A 1 267 ? 20.513 22.263 -39.722 1.00 76.50 267 THR A CA 1
ATOM 2149 C C . THR A 1 267 ? 19.151 21.566 -39.792 1.00 76.50 267 THR A C 1
ATOM 2151 O O . THR A 1 267 ? 19.076 20.337 -39.836 1.00 76.50 267 THR A O 1
ATOM 2154 N N . LYS A 1 268 ? 18.055 22.336 -39.892 1.00 74.88 268 LYS A N 1
ATOM 2155 C CA . LYS A 1 268 ? 16.695 21.787 -40.099 1.00 74.88 268 LYS A CA 1
ATOM 2156 C C . LYS A 1 268 ? 16.625 20.780 -41.256 1.00 74.88 268 LYS A C 1
ATOM 2158 O O . LYS A 1 268 ? 15.880 19.813 -41.181 1.00 74.88 268 LYS A O 1
ATOM 2163 N N . ALA A 1 269 ? 17.411 20.999 -42.312 1.00 75.31 269 ALA A N 1
ATOM 2164 C CA . ALA A 1 269 ? 17.477 20.105 -43.466 1.00 75.31 269 ALA A CA 1
ATOM 2165 C C . ALA A 1 269 ? 18.120 18.748 -43.127 1.00 75.31 269 ALA A C 1
ATOM 2167 O O . ALA A 1 269 ? 17.616 17.713 -43.555 1.00 75.31 269 ALA A O 1
ATOM 2168 N N . ALA A 1 270 ? 19.184 18.741 -42.319 1.00 75.31 270 ALA A N 1
ATOM 2169 C CA . ALA A 1 270 ? 19.823 17.508 -41.863 1.00 75.31 270 ALA A CA 1
ATOM 2170 C C . ALA A 1 270 ? 18.892 16.701 -40.945 1.00 75.31 270 ALA A C 1
ATOM 2172 O O . ALA A 1 270 ? 18.756 15.492 -41.108 1.00 75.31 270 ALA A O 1
ATOM 2173 N N . ILE A 1 271 ? 18.187 17.382 -40.037 1.00 78.44 271 ILE A N 1
ATOM 2174 C CA . ILE A 1 271 ? 17.225 16.753 -39.121 1.00 78.44 271 ILE A CA 1
ATOM 2175 C C . ILE A 1 271 ? 16.033 16.165 -39.894 1.00 78.44 271 ILE A C 1
ATOM 2177 O O . ILE A 1 271 ? 15.629 15.038 -39.627 1.00 78.44 271 ILE A O 1
ATOM 2181 N N . ALA A 1 272 ? 15.506 16.886 -40.889 1.00 77.94 272 ALA A N 1
ATOM 2182 C CA . ALA A 1 272 ? 14.421 16.398 -41.743 1.00 77.94 272 ALA A CA 1
ATOM 2183 C C . ALA A 1 272 ? 14.821 15.123 -42.512 1.00 77.94 272 ALA A C 1
ATOM 2185 O O . ALA A 1 272 ? 14.061 14.155 -42.539 1.00 77.94 272 ALA A O 1
ATOM 2186 N N . SER A 1 273 ? 16.045 15.099 -43.053 1.00 77.00 273 SER A N 1
ATOM 2187 C CA . SER A 1 273 ? 16.611 13.939 -43.754 1.00 77.00 273 SER A CA 1
ATOM 2188 C C . SER A 1 273 ? 16.728 12.707 -42.848 1.00 77.00 273 SER A C 1
ATOM 2190 O O . SER A 1 273 ? 16.242 11.636 -43.203 1.00 77.00 273 SER A O 1
ATOM 2192 N N . VAL A 1 274 ? 17.282 12.865 -41.638 1.00 77.25 274 VAL A N 1
ATOM 2193 C CA . VAL A 1 274 ? 17.435 11.768 -40.658 1.00 77.25 274 VAL A CA 1
ATOM 2194 C C . VAL A 1 274 ? 16.084 11.195 -40.222 1.00 77.25 274 VAL A C 1
ATOM 2196 O O . VAL A 1 274 ? 15.958 9.993 -40.009 1.00 77.25 274 VAL A O 1
ATOM 2199 N N . LEU A 1 275 ? 15.062 12.045 -40.113 1.00 76.44 275 LEU A N 1
ATOM 2200 C CA . LEU A 1 275 ? 13.713 11.645 -39.710 1.00 76.44 275 LEU A CA 1
ATOM 2201 C C . LEU A 1 275 ? 12.848 11.130 -40.872 1.00 76.44 275 LEU A C 1
ATOM 2203 O O . LEU A 1 275 ? 11.682 10.795 -40.654 1.00 76.44 275 LEU A O 1
ATOM 2207 N N . GLY A 1 276 ? 13.380 11.090 -42.101 1.00 77.88 276 GLY A N 1
ATOM 2208 C CA . GLY A 1 276 ? 12.639 10.666 -43.291 1.00 77.88 276 GLY A CA 1
ATOM 2209 C C . GLY A 1 276 ? 11.412 11.537 -43.585 1.00 77.88 276 GLY A C 1
ATOM 2210 O O . GLY A 1 276 ? 10.405 11.037 -44.079 1.00 77.88 276 GLY A O 1
ATOM 2211 N N . THR A 1 277 ? 11.463 12.825 -43.233 1.00 77.62 277 THR A N 1
ATOM 2212 C CA . THR A 1 277 ? 10.348 13.774 -43.358 1.00 77.62 277 THR A CA 1
ATOM 2213 C C . THR A 1 277 ? 10.753 14.978 -44.207 1.00 77.62 277 THR A C 1
ATOM 2215 O O . THR A 1 277 ? 11.928 15.329 -44.297 1.00 77.62 277 THR A O 1
ATOM 2218 N N . SER A 1 278 ? 9.793 15.648 -44.845 1.00 80.25 278 SER A N 1
ATOM 2219 C CA . SER A 1 278 ? 10.078 16.897 -45.563 1.00 80.25 278 SER A CA 1
ATOM 2220 C C . SER A 1 278 ? 10.279 18.066 -44.592 1.00 80.25 278 SER A C 1
ATOM 2222 O O . SER A 1 278 ? 9.783 18.070 -43.465 1.00 80.25 278 SER A O 1
ATOM 2224 N N . ARG A 1 279 ? 10.976 19.117 -45.039 1.00 75.06 279 ARG A N 1
ATOM 2225 C CA . ARG A 1 279 ? 11.210 20.320 -44.224 1.00 75.06 279 ARG A CA 1
ATOM 2226 C C . ARG A 1 279 ? 9.903 20.989 -43.774 1.00 75.06 279 ARG A C 1
ATOM 2228 O O . ARG A 1 279 ? 9.803 21.398 -42.625 1.00 75.06 279 ARG A O 1
ATOM 2235 N N . SER A 1 280 ? 8.891 21.022 -44.642 1.00 76.94 280 SER A N 1
ATOM 2236 C CA . SER A 1 280 ? 7.569 21.573 -44.319 1.00 76.94 280 SER A CA 1
ATOM 2237 C C . SER A 1 280 ? 6.809 20.726 -43.293 1.00 76.94 280 SER A C 1
ATOM 2239 O O . SER A 1 280 ? 6.109 21.268 -42.443 1.00 76.94 280 SER A O 1
ATOM 2241 N N . GLN A 1 281 ? 6.964 19.400 -43.324 1.00 73.69 281 GLN A N 1
ATOM 2242 C CA . GLN A 1 281 ? 6.417 18.510 -42.297 1.00 73.69 281 GLN A CA 1
ATOM 2243 C C . GLN A 1 281 ? 7.153 18.668 -40.960 1.00 73.69 281 GLN A C 1
ATOM 2245 O O . GLN A 1 281 ? 6.506 18.669 -39.916 1.00 73.69 281 GLN A O 1
ATOM 2250 N N . LEU A 1 282 ? 8.478 18.849 -40.979 1.00 78.88 282 LEU A N 1
ATOM 2251 C CA . LEU A 1 282 ? 9.267 19.132 -39.778 1.00 78.88 282 LEU A CA 1
ATOM 2252 C C . LEU A 1 282 ? 8.839 20.449 -39.114 1.00 78.88 282 LEU A C 1
ATOM 2254 O O . LEU A 1 282 ? 8.670 20.483 -37.899 1.00 78.88 282 LEU A O 1
ATOM 2258 N N . ASP A 1 283 ? 8.621 21.509 -39.896 1.00 78.62 283 ASP A N 1
ATOM 2259 C CA . ASP A 1 283 ? 8.153 22.795 -39.368 1.00 78.62 283 ASP A CA 1
ATOM 2260 C C . ASP A 1 283 ? 6.754 22.656 -38.730 1.00 78.62 283 ASP A C 1
ATOM 2262 O O . ASP A 1 283 ? 6.571 23.069 -37.587 1.00 78.62 283 ASP A O 1
ATOM 2266 N N . ARG A 1 284 ? 5.818 21.919 -39.352 1.00 77.75 284 ARG A N 1
ATOM 2267 C CA . ARG A 1 284 ? 4.505 21.608 -38.738 1.00 77.75 284 ARG A CA 1
ATOM 2268 C C . ARG A 1 284 ? 4.610 20.825 -37.423 1.00 77.75 284 ARG A C 1
ATOM 2270 O O . ARG A 1 284 ? 3.838 21.074 -36.500 1.00 77.75 284 ARG A O 1
ATOM 2277 N N . LEU A 1 285 ? 5.549 19.880 -37.318 1.00 74.50 285 LEU A N 1
ATOM 2278 C CA . LEU A 1 285 ? 5.783 19.111 -36.083 1.00 74.50 285 LEU A CA 1
ATOM 2279 C C . LEU A 1 285 ? 6.299 20.000 -34.936 1.00 74.50 285 LEU A C 1
ATOM 2281 O O . LEU A 1 285 ? 6.019 19.732 -33.759 1.00 74.50 285 LEU A O 1
ATOM 2285 N N . LEU A 1 286 ? 7.038 21.059 -35.279 1.00 71.62 286 LEU A N 1
ATOM 2286 C CA . LEU A 1 286 ? 7.587 22.038 -34.343 1.00 71.62 286 LEU A CA 1
ATOM 2287 C C . LEU A 1 286 ? 6.582 23.155 -33.992 1.00 71.62 286 LEU A C 1
ATOM 2289 O O . LEU A 1 286 ? 6.610 23.635 -32.862 1.00 71.62 286 LEU A O 1
ATOM 2293 N N . GLU A 1 287 ? 5.678 23.520 -34.906 1.00 71.06 287 GLU A N 1
ATOM 2294 C CA . GLU A 1 287 ? 4.708 24.623 -34.769 1.00 71.06 287 GLU A CA 1
ATOM 2295 C C . GLU A 1 287 ? 3.443 24.294 -33.958 1.00 71.06 287 GLU A C 1
ATOM 2297 O O . GLU A 1 287 ? 2.752 25.210 -33.521 1.00 71.06 287 GLU A O 1
ATOM 2302 N N . GLN A 1 288 ? 3.119 23.020 -33.705 1.00 57.53 288 GLN A N 1
ATOM 2303 C CA . GLN A 1 288 ? 1.928 22.634 -32.927 1.00 57.53 288 GLN A CA 1
ATOM 2304 C C . GLN A 1 288 ? 2.039 22.944 -31.415 1.00 57.53 288 GLN A C 1
ATOM 2306 O O . GLN A 1 288 ? 2.048 22.031 -30.593 1.00 57.53 288 GLN A O 1
ATOM 2311 N N . ASN A 1 289 ? 2.114 24.225 -31.049 1.00 44.84 289 ASN A N 1
ATOM 2312 C CA . ASN A 1 289 ? 1.737 24.792 -29.752 1.00 44.84 289 ASN A CA 1
ATOM 2313 C C . ASN A 1 289 ? 1.234 26.226 -29.988 1.00 44.84 289 ASN A C 1
ATOM 2315 O O . ASN A 1 289 ? 2.019 27.170 -30.023 1.00 44.84 289 ASN A O 1
ATOM 2319 N N . GLY A 1 290 ? -0.081 26.378 -30.161 1.00 38.91 290 GLY A N 1
ATOM 2320 C CA . GLY A 1 290 ? -0.689 27.679 -30.436 1.00 38.91 290 GLY A CA 1
ATOM 2321 C C . GLY A 1 290 ? -2.216 27.707 -30.398 1.00 38.91 290 GLY A C 1
ATOM 2322 O O . GLY A 1 290 ? -2.813 28.406 -31.202 1.00 38.91 290 GLY A O 1
ATOM 2323 N N . THR A 1 291 ? -2.868 26.979 -29.487 1.00 32.91 291 THR A N 1
ATOM 2324 C CA . THR A 1 291 ? -4.266 27.265 -29.108 1.00 32.91 291 THR A CA 1
ATOM 2325 C C . THR A 1 291 ? -4.427 27.103 -27.601 1.00 32.91 291 THR A C 1
ATOM 2327 O O . THR A 1 291 ? -4.472 25.983 -27.094 1.00 32.91 291 THR A O 1
ATOM 2330 N N . GLY A 1 292 ? -4.475 28.238 -26.898 1.00 29.09 292 GLY A N 1
ATOM 2331 C CA . GLY A 1 292 ? -4.673 28.307 -25.449 1.00 29.09 292 GLY A CA 1
ATOM 2332 C C . GLY A 1 292 ? -4.455 29.696 -24.833 1.00 29.09 292 GLY A C 1
ATOM 2333 O O . GLY A 1 292 ? -3.725 29.800 -23.861 1.00 29.09 292 GLY A O 1
ATOM 2334 N N . HIS A 1 293 ? -5.082 30.723 -25.420 1.00 32.12 293 HIS A N 1
ATOM 2335 C CA . HIS A 1 293 ? -5.442 32.036 -24.850 1.00 32.12 293 HIS A CA 1
ATOM 2336 C C . HIS A 1 293 ? -4.372 32.953 -24.220 1.00 32.12 293 HIS A C 1
ATOM 2338 O O . HIS A 1 293 ? -4.122 32.923 -23.020 1.00 32.12 293 HIS A O 1
ATOM 2344 N N . SER A 1 294 ? -3.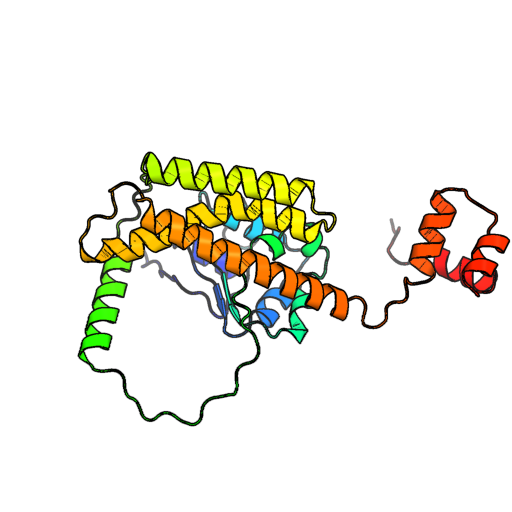939 33.946 -25.006 1.00 27.86 294 SER A N 1
ATOM 2345 C CA . SER A 1 294 ? -3.969 35.342 -24.552 1.00 27.86 294 SER A CA 1
ATOM 2346 C C . SER A 1 294 ? -5.302 35.967 -24.982 1.00 27.86 294 SER A C 1
ATOM 2348 O O . SER A 1 294 ? -5.556 36.116 -26.177 1.00 27.86 294 SER A O 1
ATOM 2350 N N . CYS A 1 295 ? -6.152 36.323 -24.028 1.00 32.06 295 CYS A N 1
ATOM 2351 C CA . CYS A 1 295 ? -7.168 37.357 -24.193 1.00 32.06 295 CYS A CA 1
ATOM 2352 C C . CYS A 1 295 ? -7.194 38.147 -22.882 1.00 32.06 295 CYS A C 1
ATOM 2354 O O . CYS A 1 295 ? -7.001 37.544 -21.828 1.00 32.06 295 CYS A O 1
ATOM 2356 N N . LEU A 1 296 ? -7.334 39.464 -23.029 1.00 32.44 296 LEU A N 1
ATOM 2357 C CA . LEU A 1 296 ? -7.276 40.532 -22.023 1.00 32.44 296 LEU A CA 1
ATOM 2358 C C . LEU A 1 296 ? -7.814 40.170 -20.631 1.00 32.44 296 LEU A C 1
ATOM 2360 O O . LEU A 1 296 ? -8.889 39.535 -20.559 1.00 32.44 296 LEU A O 1
#

pLDDT: mean 83.02, std 15.26, range [27.86, 98.81]

Sequence (296 aa):
MDCPTLKQYIAVDITPEALIEAHANNRRGIAICRDELTGWICDFGRYSRSGEVQNMLSSWSEKHFKINRKNSLSAAIKKPFIPVFGGIQPGKLYQMAKDDRALDGFMQRFIFAYPDECVKPDYNEAILREQLIAYYKEYIQALLSINCDRRPIMLSPNAKLLYKDFYNLNTALFNAETDEYMKAVYQKFEIIVLRLALILHVSKYVLSGQIEQPIQPEVMSASIEMVEYFRITAQKVNIQIGQAISPSGKLDNRSVAKYLMQLKKGTKAAIASVLGTSRSQLDRLLEQNGTGHSCL

Radius of gyration: 24.6 Å; chains: 1; bounding box: 52×68×68 Å

Foldseek 3Di:
DDDDDDQAAEDADDDPVVQLVNQLSHPPAHEYEYQECLVVLVSQCVVHVDCSLVVVVCQLVQNWDWDDDPPDDTGTDNGHHYHYDYDYDLLSLLSCPPPVNLVVLSPLLDFDPDDDDDDDDDDDPDDDDVVVVVVVVVLVVLVVPDDPDPDDAAADPLLVVLLVVLLVVLVVVLVVDDDPSLNSNSVNLNVQLVVQLLVQLCSVCSVVVPSNHHRYNVSSVVSSVSVVSSSVVSVVSVVSNVCSVCVDPDPPLLVVLVVCVVVVPDDLCVSCVVSVHDSVVSVVSVPPDDPDDDDD

Secondary structure (DSSP, 8-state):
-PPPPPP--EESS--HHHHHHHHHH-TT--EEEEEEHHHHHHTTTSSSS--HHHHHHHHHTT--EEE--TTS--EEESS----EEEE--GGGTHHHHTTTTTTTTSGGG-----PPPPPPPPP--PPPPHHHHHHHHHHHHHHHHS----PPPPBPHHHHHHHHHHHHHHHHHHHH---HHHHHHHHHHHHHHHHHHHHHHHHHHTTTT-TTSPBPHHHHHHHHHHHHHHHHHHHHHHHHHHHHH-SS----HHHHHHHHHHTT-S-HHHHHHHTT--HHHHHHHHH----S----